Protein AF-0000000087771579 (afdb_homodimer)

InterPro domains:
  IPR001943 UVR domain [PF02151] (11-36)
  IPR001943 UVR domain [PS50151] (6-41)
  IPR032710 NTF2-like domain superfamily [SSF54427] (41-161)
  IPR037401 SnoaL-like domain [PF13474] (46-160)

Radius of gyration: 20.96 Å; Cα contacts (8 Å, |Δi|>4): 574; chains: 2; bounding box: 62×63×50 Å

pLDDT: mean 91.94, std 12.13, range [25.44, 98.94]

Foldseek 3Di:
DPPPDPDFLVVLVVVLVVCVVVVVVVVNVVSVVVSVVVQVVQQVQVVVLVVQCVVCLQVLDLVSNVVQADADQLFWEADAVGDIQTHPVRVSVVSNVVSVVDGWDWDWAPWDWGGGPFWIKIWTWTWTDDPVDIFIKIKIWTWGQDPNHTHTRYMHIYGDDD/DPPPDPDFLVVLVVVLVVCVVVVVVVVNVVSVVVSVVVQVVQQVQVVVLVVQCVVCLQVLDLVSNVVQADADQLFWEADAVGDIQTHPVRVSVVSNVNSVVDGWDWDWAPWDWDGGPFWIKIWIWTWTDDPVDIFIKIKIWTWGQDPNHTHTRYMHIYGDDD

Structure (mmCIF, N/CA/C/O backbone):
data_AF-0000000087771579-model_v1
#
loop_
_entity.id
_entity.type
_entity.pdbx_description
1 polymer 'F-box SKIP8'
#
loop_
_atom_site.group_PDB
_atom_site.id
_atom_site.type_symbol
_atom_site.label_atom_id
_atom_site.label_alt_id
_atom_site.label_comp_id
_atom_site.label_asym_id
_atom_site.label_entity_id
_atom_site.label_seq_id
_atom_site.pdbx_PDB_ins_code
_atom_site.Cartn_x
_atom_site.Cartn_y
_atom_site.Cartn_z
_atom_site.occupancy
_atom_site.B_iso_or_equiv
_atom_site.auth_seq_id
_atom_site.auth_comp_id
_atom_site.auth_asym_id
_atom_site.auth_atom_id
_atom_site.pdbx_PDB_model_num
ATOM 1 N N . MET A 1 1 ? -37 6.512 9.859 1 26.47 1 MET A N 1
ATOM 2 C CA . MET A 1 1 ? -36 6.246 10.875 1 26.47 1 MET A CA 1
ATOM 3 C C . MET A 1 1 ? -34.625 6.742 10.43 1 26.47 1 MET A C 1
ATOM 5 O O . MET A 1 1 ? -34.188 6.445 9.32 1 26.47 1 MET A O 1
ATOM 9 N N . TYR A 1 2 ? -34.188 8 10.711 1 30.98 2 TYR A N 1
ATOM 10 C CA . TYR A 1 2 ? -33 8.727 10.297 1 30.98 2 TYR A CA 1
ATOM 11 C C . TYR A 1 2 ? -31.75 7.859 10.461 1 30.98 2 TYR A C 1
ATOM 13 O O . TYR A 1 2 ? -31.469 7.355 11.547 1 30.98 2 TYR A O 1
ATOM 21 N N . GLY A 1 3 ? -31.516 6.918 9.656 1 38.81 3 GLY A N 1
ATOM 22 C CA . GLY A 1 3 ? -30.344 6.055 9.758 1 38.81 3 GLY A CA 1
ATOM 23 C C . GLY A 1 3 ? -29.094 6.785 10.227 1 38.81 3 GLY A C 1
ATOM 24 O O . GLY A 1 3 ? -28.438 7.465 9.445 1 38.81 3 GLY A O 1
ATOM 25 N N . GLY A 1 4 ? -29.109 7.375 11.367 1 42.94 4 GLY A N 1
ATOM 26 C CA . GLY A 1 4 ? -28.109 8.219 11.984 1 42.94 4 GLY A CA 1
ATOM 27 C C . GLY A 1 4 ? -26.688 7.793 11.656 1 42.94 4 GLY A C 1
ATOM 28 O O . GLY A 1 4 ? -26.359 6.602 11.68 1 42.94 4 GLY A O 1
ATOM 29 N N . GLU A 1 5 ? -26.188 8.484 10.828 1 58.16 5 GLU A N 1
ATOM 30 C CA . GLU A 1 5 ? -24.797 8.297 10.453 1 58.16 5 GLU A CA 1
ATOM 31 C C . GLU A 1 5 ? -23.938 8 11.68 1 58.16 5 GLU A C 1
ATOM 33 O O . GLU A 1 5 ? -23.938 8.766 12.648 1 58.16 5 GLU A O 1
ATOM 38 N N . GLU A 1 6 ? -23.656 6.648 11.906 1 75.38 6 GLU A N 1
ATOM 39 C CA . GLU A 1 6 ? -22.766 6.238 13 1 75.38 6 GLU A CA 1
ATOM 40 C C . GLU A 1 6 ? -21.516 7.105 13.047 1 75.38 6 GLU A C 1
ATOM 42 O O . GLU A 1 6 ? -20.969 7.477 12.008 1 75.38 6 GLU A O 1
ATOM 47 N N . VAL A 1 7 ? -21.406 7.715 14.281 1 82.25 7 VAL A N 1
ATOM 48 C CA . VAL A 1 7 ? -20.203 8.508 14.516 1 82.25 7 VAL A CA 1
ATOM 49 C C . VAL A 1 7 ? -18.969 7.738 14.047 1 82.25 7 VAL A C 1
ATOM 51 O O . VAL A 1 7 ? -18.766 6.586 14.438 1 82.25 7 VAL A O 1
ATOM 54 N N . PRO A 1 8 ? -18.266 8.359 13.102 1 84.12 8 PRO A N 1
ATOM 55 C CA . PRO A 1 8 ? -17.062 7.684 12.625 1 84.12 8 PRO A CA 1
ATOM 56 C C . PRO A 1 8 ? -16.094 7.34 13.75 1 84.12 8 PRO A C 1
ATOM 58 O O . PRO A 1 8 ? -16.031 8.062 14.75 1 84.12 8 PRO A O 1
ATOM 61 N N . LEU A 1 9 ? -15.328 6.262 13.555 1 85.88 9 LEU A N 1
ATOM 62 C CA . LEU A 1 9 ? -14.422 5.75 14.586 1 85.88 9 LEU A CA 1
ATOM 63 C C . LEU A 1 9 ? -13.398 6.805 14.984 1 85.88 9 LEU A C 1
ATOM 65 O O . LEU A 1 9 ? -13.062 6.934 16.156 1 85.88 9 LEU A O 1
ATOM 69 N N . PHE A 1 10 ? -12.891 7.539 14.094 1 81.12 10 PHE A N 1
ATOM 70 C CA . PHE A 1 10 ? -11.875 8.531 14.422 1 81.12 10 PHE A CA 1
ATOM 71 C C . PHE A 1 10 ? -12.453 9.625 15.312 1 81.12 10 PHE A C 1
ATOM 73 O O . PHE A 1 10 ? -11.75 10.164 16.172 1 81.12 10 PHE A O 1
ATOM 80 N N . ARG A 1 11 ? -13.711 9.984 15.078 1 85.5 11 ARG A N 1
ATOM 81 C CA . ARG A 1 11 ? -14.375 10.969 15.922 1 85.5 11 ARG A CA 1
ATOM 82 C C . ARG A 1 11 ? -14.625 10.414 17.328 1 85.5 11 ARG A C 1
ATOM 84 O O . ARG A 1 11 ? -14.508 11.141 18.312 1 85.5 11 ARG A O 1
ATOM 91 N N . LEU A 1 12 ? -14.992 9.062 17.328 1 91.81 12 LEU A N 1
ATOM 92 C CA . LEU A 1 12 ? -15.148 8.406 18.609 1 91.81 12 LEU A CA 1
ATOM 93 C C . LEU A 1 12 ? -13.836 8.414 19.391 1 91.81 12 LEU A C 1
ATOM 95 O O . LEU A 1 12 ? -13.828 8.648 20.609 1 91.81 12 LEU A O 1
ATOM 99 N N . GLN A 1 13 ? -12.82 8.195 18.703 1 89.75 13 GLN A N 1
ATOM 100 C CA . GLN A 1 13 ? -11.5 8.227 19.328 1 89.75 13 GLN A CA 1
ATOM 101 C C . GLN A 1 13 ? -11.164 9.625 19.844 1 89.75 13 GLN A C 1
ATOM 103 O O . GLN A 1 13 ? -10.633 9.773 20.953 1 89.75 13 GLN A O 1
ATOM 108 N N . ALA A 1 14 ? -11.469 10.641 19.094 1 89.19 14 ALA A N 1
ATOM 109 C CA . ALA A 1 14 ? -11.242 12.023 19.5 1 89.19 14 ALA A CA 1
ATOM 110 C C . ALA A 1 14 ? -12.07 12.383 20.734 1 89.19 14 ALA A C 1
ATOM 112 O O . ALA A 1 14 ? -11.594 13.07 21.641 1 89.19 14 ALA A O 1
ATOM 113 N N . GLN A 1 15 ? -13.266 11.906 20.656 1 93.44 15 GLN A N 1
ATOM 114 C CA . GLN A 1 15 ? -14.148 12.133 21.797 1 93.44 15 GLN A CA 1
ATOM 115 C C . GLN A 1 15 ? -13.625 11.453 23.047 1 93.44 15 GLN A C 1
ATOM 117 O O . GLN A 1 15 ? -13.742 12 24.156 1 93.44 15 GLN A O 1
ATOM 122 N N . LEU A 1 16 ? -13.086 10.273 22.891 1 95.44 16 LEU A N 1
ATOM 123 C CA . LEU A 1 16 ? -12.5 9.57 24.016 1 95.44 16 LEU A CA 1
ATOM 124 C C . LEU A 1 16 ? -11.305 10.336 24.578 1 95.44 16 LEU A C 1
ATOM 126 O O . LEU A 1 16 ? -11.211 10.539 25.797 1 95.44 16 LEU A O 1
ATOM 130 N N . GLU A 1 17 ? -10.492 10.758 23.703 1 93.19 17 GLU A N 1
ATOM 131 C CA . GLU A 1 17 ? -9.32 11.516 24.125 1 93.19 17 GLU A CA 1
ATOM 132 C C . GLU A 1 17 ? -9.727 12.789 24.859 1 93.19 17 GLU A C 1
ATOM 134 O O . GLU A 1 17 ? -9.133 13.148 25.875 1 93.19 17 GLU A O 1
ATOM 139 N N . ALA A 1 18 ? -10.695 13.539 24.344 1 94.69 18 ALA A N 1
ATOM 140 C CA . ALA A 1 18 ? -11.211 14.742 24.984 1 94.69 18 ALA A CA 1
ATOM 141 C C . ALA A 1 18 ? -11.789 14.438 26.359 1 94.69 18 ALA A C 1
ATOM 143 O O . ALA A 1 18 ? -11.586 15.195 27.312 1 94.69 18 ALA A O 1
ATOM 144 N N . ALA A 1 19 ? -12.539 13.312 26.453 1 96.88 19 ALA A N 1
ATOM 145 C CA . ALA A 1 19 ? -13.133 12.906 27.719 1 96.88 19 ALA A CA 1
ATOM 146 C C . ALA A 1 19 ? -12.062 12.594 28.766 1 96.88 19 ALA A C 1
ATOM 148 O O . ALA A 1 19 ? -12.219 12.898 29.938 1 96.88 19 ALA A O 1
ATOM 149 N N . VAL A 1 20 ? -10.992 11.961 28.328 1 96.5 20 VAL A N 1
ATOM 150 C CA . VAL A 1 20 ? -9.875 11.641 29.219 1 96.5 20 VAL A CA 1
ATOM 151 C C . VAL A 1 20 ? -9.195 12.93 29.672 1 96.5 20 VAL A C 1
ATOM 153 O O . VAL A 1 20 ? -8.891 13.086 30.859 1 96.5 20 VAL A O 1
ATOM 156 N N . GLU A 1 21 ? -8.984 13.836 28.781 1 96.12 21 GLU A N 1
ATOM 157 C CA . GLU A 1 21 ? -8.367 15.125 29.094 1 96.12 21 GLU A CA 1
ATOM 158 C C . GLU A 1 21 ? -9.211 15.922 30.078 1 96.12 21 GLU A C 1
ATOM 160 O O . GLU A 1 21 ? -8.68 16.578 30.984 1 96.12 21 GLU A O 1
ATOM 165 N N . ASP A 1 22 ? -10.477 15.859 29.922 1 96.81 22 ASP A N 1
ATOM 166 C CA . ASP A 1 22 ? -11.422 16.562 30.781 1 96.81 22 ASP A CA 1
ATOM 167 C C . ASP A 1 22 ? -11.688 15.797 32.062 1 96.81 22 ASP A C 1
ATOM 169 O O . ASP A 1 22 ? -12.508 16.203 32.875 1 96.81 22 ASP A O 1
ATOM 173 N N . GLU A 1 23 ? -11.078 14.633 32.188 1 96.31 23 GLU A N 1
ATOM 174 C CA . GLU A 1 23 ? -11.188 13.773 33.344 1 96.31 23 GLU A CA 1
ATOM 175 C C . GLU A 1 23 ? -12.633 13.352 33.594 1 96.31 23 GLU A C 1
ATOM 177 O O . GLU A 1 23 ? -13.086 13.281 34.75 1 96.31 23 GLU A O 1
ATOM 182 N N . ASP A 1 24 ? -13.391 13.32 32.594 1 96.5 24 ASP A N 1
ATOM 183 C CA . ASP A 1 24 ? -14.719 12.711 32.625 1 96.5 24 ASP A CA 1
ATOM 184 C C . ASP A 1 24 ? -14.633 11.203 32.438 1 96.5 24 ASP A C 1
ATOM 186 O O . ASP A 1 24 ? -14.922 10.688 31.344 1 96.5 24 ASP A O 1
ATOM 190 N N . TYR A 1 25 ? -14.375 10.438 33.438 1 95.88 25 TYR A N 1
ATOM 191 C CA . TYR A 1 25 ? -14.023 9.023 33.406 1 95.88 25 TYR A CA 1
ATOM 192 C C . TYR A 1 25 ? -15.242 8.164 33.062 1 95.88 25 TYR A C 1
ATOM 194 O O . TYR A 1 25 ? -15.109 7.094 32.469 1 95.88 25 TYR A O 1
ATOM 202 N N . GLU A 1 26 ? -16.328 8.688 33.469 1 96.44 26 GLU A N 1
ATOM 203 C CA . GLU A 1 26 ? -17.547 7.941 33.125 1 96.44 26 GLU A CA 1
ATOM 204 C C . GLU A 1 26 ? -17.781 7.945 31.625 1 96.44 26 GLU A C 1
ATOM 206 O O . GLU A 1 26 ? -18 6.887 31.031 1 96.44 26 GLU A O 1
ATOM 211 N N . LEU A 1 27 ? -17.797 9.141 31.078 1 96.75 27 LEU A N 1
ATOM 212 C CA . LEU A 1 27 ? -17.969 9.25 29.641 1 96.75 27 LEU A CA 1
ATOM 213 C C . LEU A 1 27 ? -16.859 8.523 28.906 1 96.75 27 LEU A C 1
ATOM 215 O O . LEU A 1 27 ? -17.094 7.875 27.891 1 96.75 27 LEU A O 1
ATOM 219 N N . ALA A 1 28 ? -15.609 8.594 29.406 1 96.81 28 ALA A N 1
ATOM 220 C CA . ALA A 1 28 ? -14.469 7.918 28.797 1 96.81 28 ALA A CA 1
ATOM 221 C C . ALA A 1 28 ? -14.672 6.406 28.766 1 96.81 28 ALA A C 1
ATOM 223 O O . ALA A 1 28 ? -14.359 5.754 27.766 1 96.81 28 ALA A O 1
ATOM 224 N N . ALA A 1 29 ? -15.203 5.879 29.781 1 96.56 29 ALA A N 1
ATOM 225 C CA . ALA A 1 29 ? -15.438 4.441 29.859 1 96.56 29 ALA A CA 1
ATOM 226 C C . ALA A 1 29 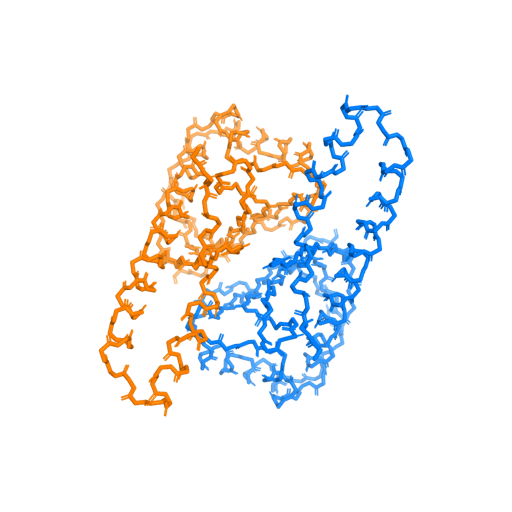? -16.469 3.992 28.828 1 96.56 29 ALA A C 1
ATOM 228 O O . ALA A 1 29 ? -16.297 2.963 28.172 1 96.56 29 ALA A O 1
ATOM 229 N N . GLN A 1 30 ? -17.5 4.77 28.703 1 96.56 30 GLN A N 1
ATOM 230 C CA . GLN A 1 30 ? -18.547 4.457 27.734 1 96.56 30 GLN A CA 1
ATOM 231 C C . GLN A 1 30 ? -18.031 4.531 26.312 1 96.56 30 GLN A C 1
ATOM 233 O O . GLN A 1 30 ? -18.328 3.666 25.484 1 96.56 30 GLN A O 1
ATOM 238 N N . LEU A 1 31 ? -17.281 5.539 26.094 1 95.88 31 LEU A N 1
ATOM 239 C CA . LEU A 1 31 ? -16.703 5.73 24.766 1 95.88 31 LEU A CA 1
ATOM 240 C C . LEU A 1 31 ? -15.711 4.621 24.438 1 95.88 31 LEU A C 1
ATOM 242 O O . LEU A 1 31 ? -15.656 4.152 23.297 1 95.88 31 LEU A O 1
ATOM 246 N N . ARG A 1 32 ? -14.969 4.297 25.422 1 94.31 32 ARG A N 1
ATOM 247 C CA . ARG A 1 32 ? -14.023 3.207 25.234 1 94.31 32 ARG A CA 1
ATOM 248 C C . ARG A 1 32 ? -14.734 1.911 24.859 1 94.31 32 ARG A C 1
ATOM 250 O O . ARG A 1 32 ? -14.32 1.202 23.953 1 94.31 32 ARG A O 1
ATOM 257 N N . ASP A 1 33 ? -15.82 1.634 25.547 1 95.81 33 ASP A N 1
ATOM 258 C CA . ASP A 1 33 ? -16.594 0.425 25.281 1 95.81 33 ASP A CA 1
ATOM 259 C C . ASP A 1 33 ? -17.188 0.449 23.875 1 95.81 33 ASP A C 1
ATOM 261 O O . ASP A 1 33 ? -17.125 -0.55 23.156 1 95.81 33 ASP A O 1
ATOM 265 N N . THR A 1 34 ? -17.688 1.611 23.531 1 94.06 34 THR A N 1
ATOM 266 C CA . THR A 1 34 ? -18.297 1.771 22.203 1 94.06 34 THR A CA 1
ATOM 267 C C . THR A 1 34 ? -17.234 1.621 21.109 1 94.06 34 THR A C 1
ATOM 269 O O . THR A 1 34 ? -17.469 0.943 20.109 1 94.06 34 THR A O 1
ATOM 272 N N . LEU A 1 35 ? -16.125 2.23 21.344 1 92.81 35 LEU A N 1
ATOM 273 C CA . LEU A 1 35 ? -15.031 2.191 20.391 1 92.81 35 LEU A CA 1
ATOM 274 C C . LEU A 1 35 ? -14.516 0.768 20.219 1 92.81 35 LEU A C 1
ATOM 276 O O . LEU A 1 35 ? -14.281 0.324 19.094 1 92.81 35 LEU A O 1
ATOM 280 N N . GLN A 1 36 ? -14.391 0.143 21.281 1 92.31 36 GLN A N 1
ATOM 281 C CA . GLN A 1 36 ? -13.891 -1.229 21.234 1 92.31 36 GLN A CA 1
ATOM 282 C C . GLN A 1 36 ? -14.859 -2.146 20.5 1 92.31 36 GLN A C 1
ATOM 284 O O . GLN A 1 36 ? -14.445 -2.988 19.703 1 92.31 36 GLN A O 1
ATOM 289 N N . ARG A 1 37 ? -16.109 -2.01 20.781 1 93.12 37 ARG A N 1
ATOM 290 C CA . ARG A 1 37 ? -17.109 -2.83 20.125 1 93.12 37 ARG A CA 1
ATOM 291 C C . ARG A 1 37 ? -17.125 -2.574 18.625 1 93.12 37 ARG A C 1
ATOM 293 O O . ARG A 1 37 ? -17.188 -3.516 17.828 1 93.12 37 ARG A O 1
ATOM 300 N N . ARG A 1 38 ? -17.078 -1.366 18.266 1 91.62 38 ARG A N 1
ATOM 301 C CA . ARG A 1 38 ? -17.141 -0.996 16.859 1 91.62 38 ARG A CA 1
ATOM 302 C C . ARG A 1 38 ? -15.891 -1.48 16.125 1 91.62 38 ARG A C 1
ATOM 304 O O . ARG A 1 38 ? -15.969 -1.868 14.953 1 91.62 38 ARG A O 1
ATOM 311 N N . ARG A 1 39 ? -14.797 -1.388 16.766 1 90.69 39 ARG A N 1
ATOM 312 C CA . ARG A 1 39 ? -13.562 -1.884 16.172 1 90.69 39 ARG A CA 1
ATOM 313 C C . ARG A 1 39 ? -13.609 -3.398 15.992 1 90.69 39 ARG A C 1
ATOM 315 O O . ARG A 1 39 ? -13.133 -3.924 14.984 1 90.69 39 ARG A O 1
ATOM 322 N N . PHE A 1 40 ? -14.156 -4.051 16.969 1 92.25 40 PHE A N 1
ATOM 323 C CA . PHE A 1 40 ? -14.297 -5.5 16.906 1 92.25 40 PHE A CA 1
ATOM 324 C C . PHE A 1 40 ? -15.227 -5.906 15.773 1 92.25 40 PHE A C 1
ATOM 326 O O . PHE A 1 40 ? -14.922 -6.832 15.023 1 92.25 40 PHE A O 1
ATOM 333 N N . ASP A 1 41 ? -16.281 -5.195 15.586 1 93 41 ASP A N 1
ATOM 334 C CA . ASP A 1 41 ? -17.25 -5.488 14.523 1 93 41 ASP A CA 1
ATOM 335 C C . ASP A 1 41 ? -16.625 -5.27 13.148 1 93 41 ASP A C 1
ATOM 337 O O . ASP A 1 41 ? -16.828 -6.07 12.234 1 93 41 ASP A O 1
ATOM 341 N N . ALA A 1 42 ? -15.969 -4.176 13.016 1 93.06 42 ALA A N 1
ATOM 342 C CA . ALA A 1 42 ? -15.305 -3.869 11.75 1 93.06 42 ALA A CA 1
ATOM 343 C C . ALA A 1 42 ? -14.266 -4.934 11.406 1 93.06 42 ALA A C 1
ATOM 345 O O . ALA A 1 42 ? -14.188 -5.387 10.258 1 93.06 42 ALA A O 1
ATOM 346 N N . ARG A 1 43 ? -13.492 -5.371 12.383 1 95.69 43 ARG A N 1
ATOM 347 C CA . ARG A 1 43 ? -12.461 -6.383 12.18 1 95.69 43 ARG A CA 1
ATOM 348 C C . ARG A 1 43 ? -13.078 -7.719 11.781 1 95.69 43 ARG A C 1
ATOM 350 O O . ARG A 1 43 ? -12.562 -8.406 10.898 1 95.69 43 ARG A O 1
ATOM 357 N N . LEU A 1 44 ? -14.156 -8.109 12.43 1 96.25 44 LEU A N 1
ATOM 358 C CA . LEU A 1 44 ? -14.828 -9.359 12.117 1 96.25 44 LEU A CA 1
ATOM 359 C C . LEU A 1 44 ? -15.367 -9.359 10.695 1 96.25 44 LEU A C 1
ATOM 361 O O . LEU A 1 44 ? -15.258 -10.359 9.984 1 96.25 44 LEU A O 1
ATOM 365 N N . ALA A 1 45 ? -15.953 -8.227 10.258 1 96.75 45 ALA A N 1
ATOM 366 C CA . ALA A 1 45 ? -16.5 -8.109 8.906 1 96.75 45 ALA A CA 1
ATOM 367 C C . ALA A 1 45 ? -15.406 -8.242 7.852 1 96.75 45 ALA A C 1
ATOM 369 O O . ALA A 1 45 ? -15.609 -8.875 6.816 1 96.75 45 ALA A O 1
ATOM 370 N N . VAL A 1 46 ? -14.258 -7.699 8.094 1 98.25 46 VAL A N 1
ATOM 371 C CA . VAL A 1 46 ? -13.141 -7.773 7.156 1 98.25 46 VAL A CA 1
ATOM 372 C C . VAL A 1 46 ? -12.562 -9.188 7.148 1 98.25 46 VAL A C 1
ATOM 374 O O . VAL A 1 46 ? -12.188 -9.703 6.094 1 98.25 46 VAL A O 1
ATOM 377 N N . GLU A 1 47 ? -12.484 -9.812 8.344 1 98.19 47 GLU A N 1
ATOM 378 C CA . GLU A 1 47 ? -12.055 -11.203 8.414 1 98.19 47 GLU A CA 1
ATOM 379 C C . GLU A 1 47 ? -12.953 -12.109 7.578 1 98.19 47 GLU A C 1
ATOM 381 O O . GLU A 1 47 ? -12.469 -12.992 6.867 1 98.19 47 GLU A O 1
ATOM 386 N N . GLU A 1 48 ? -14.219 -11.859 7.668 1 98.19 48 GLU A N 1
ATOM 387 C CA . GLU A 1 48 ? -15.18 -12.641 6.895 1 98.19 48 GLU A CA 1
ATOM 388 C C . GLU A 1 48 ? -15 -12.406 5.395 1 98.19 48 GLU A C 1
ATOM 390 O O . GLU A 1 48 ? -15.086 -13.344 4.602 1 98.19 48 GLU A O 1
ATOM 395 N N . ALA A 1 49 ? -14.82 -11.156 5.008 1 98.62 49 ALA A N 1
ATOM 396 C CA . ALA A 1 49 ? -14.562 -10.836 3.604 1 98.62 49 ALA A CA 1
ATOM 397 C C . ALA A 1 49 ? -13.305 -11.539 3.102 1 98.62 49 ALA A C 1
ATOM 399 O O . ALA A 1 49 ? -13.289 -12.062 1.985 1 98.62 49 ALA A O 1
ATOM 400 N N . ASN A 1 50 ? -12.273 -11.57 3.951 1 98.81 50 ASN A N 1
ATOM 401 C CA . ASN A 1 50 ? -11.031 -12.266 3.609 1 98.81 50 ASN A CA 1
ATOM 402 C C . ASN A 1 50 ? -11.258 -13.766 3.457 1 98.81 50 ASN A C 1
ATOM 404 O O . ASN A 1 50 ? -10.758 -14.383 2.512 1 98.81 50 ASN A O 1
ATOM 408 N N . ASP A 1 51 ? -12.039 -14.344 4.344 1 98.5 51 ASP A N 1
ATOM 409 C CA . ASP A 1 51 ? -12.375 -15.766 4.277 1 98.5 51 ASP A CA 1
ATOM 410 C C . ASP A 1 51 ? -13.133 -16.094 2.994 1 98.5 51 ASP A C 1
ATOM 412 O O . ASP A 1 51 ? -12.891 -17.125 2.371 1 98.5 51 ASP A O 1
ATOM 416 N N . ARG A 1 52 ? -14.008 -15.188 2.607 1 98.56 52 ARG A N 1
ATOM 417 C CA . ARG A 1 52 ? -14.781 -15.391 1.383 1 98.56 52 ARG A CA 1
ATOM 418 C C . ARG A 1 52 ? -13.875 -15.375 0.157 1 98.56 52 ARG A C 1
ATOM 420 O O . ARG A 1 52 ? -14.086 -16.141 -0.789 1 98.56 52 ARG A O 1
ATOM 427 N N . PHE A 1 53 ? -12.898 -14.547 0.148 1 98.75 53 PHE A N 1
ATOM 428 C CA . PHE A 1 53 ? -11.945 -14.5 -0.954 1 98.75 53 PHE A CA 1
ATOM 429 C C . PHE A 1 53 ? -11.227 -15.836 -1.099 1 98.75 53 PHE A C 1
ATOM 431 O O . PHE A 1 53 ? -11.156 -16.391 -2.195 1 98.75 53 PHE A O 1
ATOM 438 N N . TYR A 1 54 ? -10.734 -16.344 0.004 1 97.88 54 TYR A N 1
ATOM 439 C CA . TYR A 1 54 ? -9.953 -17.578 -0.088 1 97.88 54 TYR A CA 1
ATOM 440 C C . TYR A 1 54 ? -10.852 -18.781 -0.336 1 97.88 54 TYR A C 1
ATOM 442 O O . TYR A 1 54 ? -10.438 -19.75 -0.976 1 97.88 54 TYR A O 1
ATOM 450 N N . ALA A 1 55 ? -12.156 -18.734 0.169 1 96.88 55 ALA A N 1
ATOM 451 C CA . ALA A 1 55 ? -13.125 -19.766 -0.2 1 96.88 55 ALA A CA 1
ATOM 452 C C . ALA A 1 55 ? -13.383 -19.766 -1.703 1 96.88 55 ALA A C 1
ATOM 454 O O . ALA A 1 55 ? -13.406 -20.828 -2.338 1 96.88 55 ALA A O 1
ATOM 455 N N . ALA A 1 56 ? -13.523 -18.562 -2.285 1 97.25 56 ALA A N 1
ATOM 456 C CA . ALA A 1 56 ? -13.711 -18.438 -3.729 1 97.25 56 ALA A CA 1
ATOM 457 C C . ALA A 1 56 ? -12.484 -18.938 -4.484 1 97.25 56 ALA A C 1
ATOM 459 O O . ALA A 1 56 ? -12.609 -19.656 -5.473 1 97.25 56 ALA A O 1
ATOM 460 N N . PHE A 1 57 ? -11.336 -18.562 -3.973 1 96.56 57 PHE A N 1
ATOM 461 C CA . PHE A 1 57 ? -10.07 -18.984 -4.57 1 96.56 57 PHE A CA 1
ATOM 462 C C . PHE A 1 57 ? -9.969 -20.516 -4.602 1 96.56 57 PHE A C 1
ATOM 464 O O . PHE A 1 57 ? -9.703 -21.094 -5.652 1 96.56 57 PHE A O 1
ATOM 471 N N . GLN A 1 58 ? -10.289 -21.156 -3.535 1 94.44 58 GLN A N 1
ATOM 472 C CA . GLN A 1 58 ? -10.156 -22.609 -3.406 1 94.44 58 GLN A CA 1
ATOM 473 C C . GLN A 1 58 ? -11.258 -23.328 -4.172 1 94.44 58 GLN A C 1
ATOM 475 O O . GLN A 1 58 ? -11.062 -24.453 -4.633 1 94.44 58 GLN A O 1
ATOM 480 N N . SER A 1 59 ? -12.422 -22.75 -4.348 1 93.44 59 SER A N 1
ATOM 481 C CA . SER A 1 59 ? -13.547 -23.375 -5.031 1 93.44 59 SER A CA 1
ATOM 482 C C . SER A 1 59 ? -13.305 -23.453 -6.535 1 93.44 59 SER A C 1
ATOM 484 O O . SER A 1 59 ? -13.961 -24.234 -7.234 1 93.44 59 SER A O 1
ATOM 486 N N . GLY A 1 60 ? -12.469 -22.531 -7.008 1 94.25 60 GLY A N 1
ATOM 487 C CA . GLY A 1 60 ? -12.234 -22.469 -8.445 1 94.25 60 GLY A CA 1
ATOM 488 C C . GLY A 1 60 ? -13.375 -21.812 -9.203 1 94.25 60 GLY A C 1
ATOM 489 O O . GLY A 1 60 ? -13.391 -21.812 -10.438 1 94.25 60 GLY A O 1
ATOM 490 N N . SER A 1 61 ? -14.312 -21.281 -8.547 1 95.25 61 SER A N 1
ATOM 491 C CA . SER A 1 61 ? -15.492 -20.688 -9.156 1 95.25 61 SER A CA 1
ATOM 492 C C . SER A 1 61 ? -15.234 -19.234 -9.547 1 95.25 61 SER A C 1
ATOM 494 O O . SER A 1 61 ? -15.062 -18.375 -8.68 1 95.25 61 SER A O 1
ATOM 496 N N . LEU A 1 62 ? -15.273 -18.953 -10.875 1 96.56 62 LEU A N 1
ATOM 497 C CA . LEU A 1 62 ? -15.117 -17.578 -11.328 1 96.56 62 LEU A CA 1
ATOM 498 C C . LEU A 1 62 ? -16.297 -16.719 -10.875 1 96.56 62 LEU A C 1
ATOM 500 O O . LEU A 1 62 ? -16.125 -15.539 -10.562 1 96.56 62 LEU A O 1
ATOM 504 N N . ALA A 1 63 ? -17.469 -17.328 -10.828 1 97.44 63 ALA A N 1
ATOM 505 C CA . ALA A 1 63 ? -18.656 -16.609 -10.336 1 97.44 63 ALA A CA 1
ATOM 506 C C . ALA A 1 63 ? -18.469 -16.172 -8.883 1 97.44 63 ALA A C 1
ATOM 508 O O . ALA A 1 63 ? -18.734 -15.031 -8.531 1 97.44 63 ALA A O 1
ATOM 509 N N . ALA A 1 64 ? -17.938 -17.062 -8.008 1 97.5 64 ALA A N 1
ATOM 510 C CA . ALA A 1 64 ? -17.672 -16.734 -6.609 1 97.5 64 ALA A CA 1
ATOM 511 C C . ALA A 1 64 ? -16.578 -15.664 -6.496 1 97.5 64 ALA A C 1
ATOM 513 O O . ALA A 1 64 ? -16.672 -14.758 -5.664 1 97.5 64 ALA A O 1
ATOM 514 N N . MET A 1 65 ? -15.602 -15.828 -7.34 1 98.06 65 MET A N 1
ATOM 515 C CA . MET A 1 65 ? -14.523 -14.844 -7.363 1 98.06 65 MET A CA 1
ATOM 516 C C . MET A 1 65 ? -15.062 -13.461 -7.727 1 98.06 65 MET A C 1
ATOM 518 O O . MET A 1 65 ? -14.711 -12.469 -7.09 1 98.06 65 MET A O 1
ATOM 522 N N . GLY A 1 66 ? -15.922 -13.352 -8.688 1 98.31 66 GLY A N 1
ATOM 523 C CA . GLY A 1 66 ? -16.547 -12.102 -9.102 1 98.31 66 GLY A CA 1
ATOM 524 C C . GLY A 1 66 ? -17.328 -11.43 -7.984 1 98.31 66 GLY A C 1
ATOM 525 O O . GLY A 1 66 ? -17.422 -10.203 -7.938 1 98.31 66 GLY A O 1
ATOM 526 N N . GLU A 1 67 ? -17.875 -12.227 -7.078 1 98.06 67 GLU A N 1
ATOM 527 C CA . GLU A 1 67 ? -18.703 -11.703 -5.996 1 98.06 67 GLU A CA 1
ATOM 528 C C . GLU A 1 67 ? -17.859 -11.016 -4.934 1 98.06 67 GLU A C 1
ATOM 530 O O . GLU A 1 67 ? -18.312 -10.094 -4.258 1 98.06 67 GLU A O 1
ATOM 535 N N . VAL A 1 68 ? -16.594 -11.414 -4.828 1 98.56 68 VAL A N 1
ATOM 536 C CA . VAL A 1 68 ? -15.789 -10.906 -3.719 1 98.56 68 VAL A CA 1
ATOM 537 C C . VAL A 1 68 ? -15 -9.68 -4.172 1 98.56 68 VAL A C 1
ATOM 539 O O . VAL A 1 68 ? -14.586 -8.859 -3.348 1 98.56 68 VAL A O 1
ATOM 542 N N . TRP A 1 69 ? -14.789 -9.562 -5.438 1 98.69 69 TRP A N 1
ATOM 543 C CA . TRP A 1 69 ? -14.039 -8.422 -5.953 1 98.69 69 TRP A CA 1
ATOM 544 C C . TRP A 1 69 ? -14.953 -7.207 -6.125 1 98.69 69 TRP A C 1
ATOM 546 O O . TRP A 1 69 ? -16.109 -7.344 -6.539 1 98.69 69 TRP A O 1
ATOM 556 N N . GLY A 1 70 ? -14.398 -6.078 -5.797 1 97.81 70 GLY A N 1
ATOM 557 C CA . GLY A 1 70 ? -15.109 -4.824 -5.984 1 97.81 70 GLY A CA 1
ATOM 558 C C . GLY A 1 70 ? -15.117 -4.348 -7.422 1 97.81 70 GLY A C 1
ATOM 559 O O . GLY A 1 70 ? -14.602 -5.031 -8.312 1 97.81 70 GLY A O 1
ATOM 560 N N . LYS A 1 71 ? -15.797 -3.221 -7.512 1 94.81 71 LYS A N 1
ATOM 561 C CA . LYS A 1 71 ? -15.914 -2.57 -8.812 1 94.81 71 LYS A CA 1
ATOM 562 C C . LYS A 1 71 ? -15.078 -1.292 -8.859 1 94.81 71 LYS A C 1
ATOM 564 O O . LYS A 1 71 ? -14.688 -0.759 -7.824 1 94.81 71 LYS A O 1
ATOM 569 N N . GLY A 1 72 ? -14.672 -0.885 -10.148 1 92.5 72 GLY A N 1
ATOM 570 C CA . GLY A 1 72 ? -13.93 0.346 -10.352 1 92.5 72 GLY A CA 1
ATOM 571 C C . GLY A 1 72 ? -12.656 0.145 -11.148 1 92.5 72 GLY A C 1
ATOM 572 O O . GLY A 1 72 ? -12.148 -0.975 -11.25 1 92.5 72 GLY A O 1
ATOM 573 N N . GLU A 1 73 ? -12.148 1.234 -11.625 1 93.5 73 GLU A N 1
ATOM 574 C CA . GLU A 1 73 ? -10.93 1.204 -12.43 1 93.5 73 GLU A CA 1
ATOM 575 C C . GLU A 1 73 ? -9.688 1.025 -11.562 1 93.5 73 GLU A C 1
ATOM 577 O O . GLU A 1 73 ? -8.625 0.652 -12.055 1 93.5 73 GLU A O 1
ATOM 582 N N . HIS A 1 74 ? -9.883 1.258 -10.234 1 96.31 74 HIS A N 1
ATOM 583 C CA . HIS A 1 74 ? -8.734 1.191 -9.328 1 96.31 74 HIS A CA 1
ATOM 584 C C . HIS A 1 74 ? -8.469 -0.242 -8.883 1 96.31 74 HIS A C 1
ATOM 586 O O . HIS A 1 74 ? -7.492 -0.506 -8.18 1 96.31 74 HIS A O 1
ATOM 592 N N . VAL A 1 75 ? -9.289 -1.214 -9.25 1 98.31 75 VAL A N 1
ATOM 593 C CA . VAL A 1 75 ? -9.102 -2.625 -8.93 1 98.31 75 VAL A CA 1
ATOM 594 C C . VAL A 1 75 ? -7.812 -3.135 -9.57 1 98.31 75 VAL A C 1
ATOM 596 O O . VAL A 1 75 ? -7.562 -2.906 -10.758 1 98.31 75 VAL A O 1
ATOM 599 N N . GLN A 1 76 ? -6.934 -3.832 -8.742 1 98.88 76 GLN A N 1
ATOM 600 C CA . GLN A 1 76 ? -5.633 -4.277 -9.227 1 98.88 76 GLN A CA 1
ATOM 601 C C . GLN A 1 76 ? -5.23 -5.602 -8.586 1 98.88 76 GLN A C 1
ATOM 603 O O . GLN A 1 76 ? -5.727 -5.957 -7.516 1 98.88 76 GLN A O 1
ATOM 608 N N . CYS A 1 77 ? -4.332 -6.273 -9.258 1 98.88 77 CYS A N 1
ATOM 609 C CA . CYS A 1 77 ? -3.809 -7.543 -8.75 1 98.88 77 CYS A CA 1
ATOM 610 C C . CYS A 1 77 ? -2.361 -7.746 -9.18 1 98.88 77 CYS A C 1
ATOM 612 O O . CYS A 1 77 ? -2.004 -7.461 -10.328 1 98.88 77 CYS A O 1
ATOM 614 N N . ILE A 1 78 ? -1.556 -8.117 -8.297 1 98.75 78 ILE A N 1
ATOM 615 C CA . ILE A 1 78 ? -0.189 -8.562 -8.547 1 98.75 78 ILE A CA 1
ATOM 616 C C . ILE A 1 78 ? -0.028 -10.016 -8.109 1 98.75 78 ILE A C 1
ATOM 618 O O . ILE A 1 78 ? 0.069 -10.305 -6.918 1 98.75 78 ILE A O 1
ATOM 622 N N . HIS A 1 79 ? -0.009 -10.906 -9.062 1 97.81 79 HIS A N 1
ATOM 623 C CA . HIS A 1 79 ? 0.273 -12.312 -8.781 1 97.81 79 HIS A CA 1
ATOM 624 C C . HIS A 1 79 ? 1.755 -12.523 -8.5 1 97.81 79 HIS A C 1
ATOM 626 O O . HIS A 1 79 ? 2.586 -11.68 -8.836 1 97.81 79 HIS A O 1
ATOM 632 N N . PRO A 1 80 ? 2.062 -13.688 -7.762 1 95.94 80 PRO A N 1
ATOM 633 C CA . PRO A 1 80 ? 3.469 -13.938 -7.441 1 95.94 80 PRO A CA 1
ATOM 634 C C . PRO A 1 80 ? 4.371 -13.875 -8.672 1 95.94 80 PRO A C 1
ATOM 636 O O . PRO A 1 80 ? 4.121 -14.562 -9.664 1 95.94 80 PRO A O 1
ATOM 639 N N . LEU A 1 81 ? 5.387 -13.031 -8.602 1 91.69 81 LEU A N 1
ATOM 640 C CA . LEU A 1 81 ? 6.422 -12.875 -9.617 1 91.69 81 LEU A CA 1
ATOM 641 C C . LEU A 1 81 ? 5.871 -12.18 -10.852 1 91.69 81 LEU A C 1
ATOM 643 O O . LEU A 1 81 ? 6.543 -12.109 -11.883 1 91.69 81 LEU A O 1
ATOM 647 N N . GLY A 1 82 ? 4.691 -11.68 -10.773 1 94.62 82 GLY A N 1
ATOM 648 C CA . GLY A 1 82 ? 4.047 -10.992 -11.875 1 94.62 82 GLY A CA 1
ATOM 649 C C . GLY A 1 82 ? 4.102 -9.484 -11.758 1 94.62 82 GLY A C 1
ATOM 650 O O . GLY A 1 82 ? 4.574 -8.953 -10.75 1 94.62 82 GLY A O 1
ATOM 651 N N . GLY A 1 83 ? 3.633 -8.789 -12.883 1 96.12 83 GLY A N 1
ATOM 652 C CA . GLY A 1 83 ? 3.4 -7.352 -12.852 1 96.12 83 GLY A CA 1
ATOM 653 C C . GLY A 1 83 ? 2.008 -6.98 -12.375 1 96.12 83 GLY A C 1
ATOM 654 O O . GLY A 1 83 ? 1.196 -7.859 -12.07 1 96.12 83 GLY A O 1
ATOM 655 N N . CYS A 1 84 ? 1.848 -5.703 -12.258 1 98.25 84 CYS A N 1
ATOM 656 C CA . CYS A 1 84 ? 0.549 -5.215 -11.805 1 98.25 84 CYS A CA 1
ATOM 657 C C . CYS A 1 84 ? -0.482 -5.293 -12.93 1 98.25 84 CYS A C 1
ATOM 659 O O . CYS A 1 84 ? -0.272 -4.742 -14.008 1 98.25 84 CYS A O 1
ATOM 661 N N . ILE A 1 85 ? -1.587 -6.066 -12.711 1 98.62 85 ILE A N 1
ATOM 662 C CA . ILE A 1 85 ? -2.766 -6.094 -13.57 1 98.62 85 ILE A CA 1
ATOM 663 C C . ILE A 1 85 ? -3.795 -5.082 -13.07 1 98.62 85 ILE A C 1
ATOM 665 O O . ILE A 1 85 ? -4.215 -5.141 -11.906 1 98.62 85 ILE A O 1
ATOM 669 N N . ALA A 1 86 ? -4.168 -4.152 -13.969 1 98.25 86 ALA A N 1
ATOM 670 C CA . ALA A 1 86 ? -5.027 -3.059 -13.523 1 98.25 86 ALA A CA 1
ATOM 671 C C . ALA A 1 86 ? -6.367 -3.084 -14.25 1 98.25 86 ALA A C 1
ATOM 673 O O . ALA A 1 86 ? -6.426 -3.359 -15.453 1 98.25 86 ALA A O 1
ATOM 674 N N . GLY A 1 87 ? -7.449 -2.75 -13.508 1 98 87 GLY A N 1
ATOM 675 C CA . GLY A 1 87 ? -8.812 -2.764 -14.023 1 98 87 GLY A CA 1
ATOM 676 C C . GLY A 1 87 ? -9.523 -4.078 -13.781 1 98 87 GLY A C 1
ATOM 677 O O . GLY A 1 87 ? -8.961 -5.152 -14 1 98 87 GLY A O 1
ATOM 678 N N . ARG A 1 88 ? -10.734 -3.965 -13.367 1 98 88 ARG A N 1
ATOM 679 C CA . ARG A 1 88 ? -11.484 -5.145 -12.938 1 98 88 ARG A CA 1
ATOM 680 C C . ARG A 1 88 ? -11.578 -6.172 -14.062 1 98 88 ARG A C 1
ATOM 682 O O . ARG A 1 88 ? -11.375 -7.367 -13.836 1 98 88 ARG A O 1
ATOM 689 N N . PRO A 1 89 ? -11.852 -5.781 -15.375 1 98.06 89 PRO A N 1
ATOM 690 C CA . PRO A 1 89 ? -11.922 -6.801 -16.422 1 98.06 89 PRO A CA 1
ATOM 691 C C . PRO A 1 89 ? -10.625 -7.598 -16.562 1 98.06 89 PRO A C 1
ATOM 693 O O . PRO A 1 89 ? -10.656 -8.828 -16.672 1 98.06 89 PRO A O 1
ATOM 696 N N . ALA A 1 90 ? -9.492 -6.906 -16.547 1 98.44 90 ALA A N 1
ATOM 697 C CA . ALA A 1 90 ? -8.195 -7.574 -16.672 1 98.44 90 ALA A CA 1
ATOM 698 C C . ALA A 1 90 ? -7.914 -8.453 -15.445 1 98.44 90 ALA A C 1
ATOM 700 O O . ALA A 1 90 ? -7.371 -9.555 -15.578 1 98.44 90 ALA A O 1
ATOM 701 N N . VAL A 1 91 ? -8.266 -7.961 -14.281 1 98.69 91 VAL A N 1
ATOM 702 C CA . VAL A 1 91 ? -8.086 -8.719 -13.047 1 98.69 91 VAL A CA 1
ATOM 703 C C . VAL A 1 91 ? -8.914 -10 -13.109 1 98.69 91 VAL A C 1
ATOM 705 O O . VAL A 1 91 ? -8.406 -11.086 -12.812 1 98.69 91 VAL A O 1
ATOM 708 N N . MET A 1 92 ? -10.195 -9.922 -13.508 1 98.19 92 MET A N 1
ATOM 709 C CA . MET A 1 92 ? -11.055 -11.094 -13.57 1 98.19 92 MET A CA 1
ATOM 710 C C . MET A 1 92 ? -10.547 -12.086 -14.609 1 98.19 92 MET A C 1
ATOM 712 O O . MET A 1 92 ? -10.625 -13.297 -14.406 1 98.19 92 MET A O 1
ATOM 716 N N . GLU A 1 93 ? -9.984 -11.547 -15.734 1 98 93 GLU A N 1
ATOM 717 C CA . GLU A 1 93 ? -9.383 -12.43 -16.734 1 98 93 GLU A CA 1
ATOM 718 C C . GLU A 1 93 ? -8.188 -13.18 -16.156 1 98 93 GLU A C 1
ATOM 720 O O . GLU A 1 93 ? -8 -14.367 -16.453 1 98 93 GLU A O 1
ATOM 725 N N . SER A 1 94 ? -7.418 -12.516 -15.383 1 97.69 94 SER A N 1
ATOM 726 C CA . SER A 1 94 ? -6.266 -13.164 -14.766 1 97.69 94 SER A CA 1
ATOM 727 C C . SER A 1 94 ? -6.703 -14.266 -13.797 1 97.69 94 SER A C 1
ATOM 729 O O . SER A 1 94 ? -6.078 -15.32 -13.734 1 97.69 94 SER A O 1
ATOM 731 N N . TRP A 1 95 ? -7.719 -14.047 -13 1 97.44 95 TRP A N 1
ATOM 732 C CA . TRP A 1 95 ? -8.227 -15.062 -12.078 1 97.44 95 TRP A CA 1
ATOM 733 C C . TRP A 1 95 ? -8.82 -16.234 -12.836 1 97.44 95 TRP A C 1
ATOM 735 O O . TRP A 1 95 ? -8.727 -17.391 -12.391 1 97.44 95 TRP A O 1
ATOM 745 N N . LYS A 1 96 ? -9.547 -15.961 -13.977 1 96.38 96 LYS A N 1
ATOM 746 C CA . LYS A 1 96 ? -10.047 -17.047 -14.82 1 96.38 96 LYS A CA 1
ATOM 747 C C . LYS A 1 96 ? -8.93 -18.016 -15.195 1 96.38 96 LYS A C 1
ATOM 749 O O . LYS A 1 96 ? -9.109 -19.234 -15.141 1 96.38 96 LYS A O 1
ATOM 754 N N . MET A 1 97 ? -7.727 -17.516 -15.555 1 94.56 97 MET A N 1
ATOM 755 C CA . MET A 1 97 ? -6.574 -18.312 -15.953 1 94.56 97 MET A CA 1
ATOM 756 C C . MET A 1 97 ? -6.039 -19.109 -14.766 1 94.56 97 MET A C 1
ATOM 758 O O . MET A 1 97 ? -5.68 -20.281 -14.914 1 94.56 97 MET A O 1
ATOM 762 N N . ILE A 1 98 ? -6 -18.594 -13.586 1 92.75 98 ILE A N 1
ATOM 763 C CA . ILE A 1 98 ? -5.422 -19.219 -12.398 1 92.75 98 ILE A CA 1
ATOM 764 C C . ILE A 1 98 ? -6.375 -20.281 -11.852 1 92.75 98 ILE A C 1
ATOM 766 O O . ILE A 1 98 ? -5.945 -21.359 -11.453 1 92.75 98 ILE A O 1
ATOM 770 N N . LEU A 1 99 ? -7.66 -20 -11.75 1 92.31 99 LEU A N 1
ATOM 771 C CA . LEU A 1 99 ? -8.664 -20.906 -11.211 1 92.31 99 LEU A CA 1
ATOM 772 C C . LEU A 1 99 ? -8.836 -22.125 -12.109 1 92.31 99 LEU A C 1
ATOM 774 O O . LEU A 1 99 ? -9.211 -23.203 -11.633 1 92.31 99 LEU A O 1
ATOM 778 N N . GLY A 1 100 ? -8.609 -22.062 -13.391 1 84.94 100 GLY A N 1
ATOM 779 C CA . GLY A 1 100 ? -8.719 -23.156 -14.336 1 84.94 100 GLY A CA 1
ATOM 780 C C . GLY A 1 100 ? -7.586 -24.156 -14.219 1 84.94 100 GLY A C 1
ATOM 781 O O . GLY A 1 100 ? -7.684 -25.281 -14.734 1 84.94 100 GLY A O 1
ATOM 782 N N . ALA A 1 101 ? -6.473 -23.797 -13.547 1 76.62 101 ALA A N 1
ATOM 783 C CA . ALA A 1 101 ? -5.293 -24.656 -13.453 1 76.62 101 ALA A CA 1
ATOM 784 C C . ALA A 1 101 ? -5.52 -25.797 -12.461 1 76.62 101 ALA A C 1
ATOM 786 O O . ALA A 1 101 ? -4.773 -26.766 -12.453 1 76.62 101 ALA A O 1
ATOM 787 N N . GLY A 1 102 ? -6.637 -25.953 -11.711 1 71.56 102 GLY A N 1
ATOM 788 C CA . GLY A 1 102 ? -6.93 -27.031 -10.781 1 71.56 102 GLY A CA 1
ATOM 789 C C . GLY A 1 102 ? -7.34 -26.531 -9.406 1 71.56 102 GLY A C 1
ATOM 790 O O . GLY A 1 102 ? -7.375 -25.328 -9.156 1 71.56 102 GLY A O 1
ATOM 791 N N . ARG A 1 103 ? -7.676 -27.609 -8.539 1 72.75 103 ARG A N 1
ATOM 792 C CA . ARG A 1 103 ? -8.125 -27.312 -7.184 1 72.75 103 ARG A CA 1
ATOM 793 C C . ARG A 1 103 ? -6.941 -27.078 -6.25 1 72.75 103 ARG A C 1
ATOM 795 O O . ARG A 1 103 ? -5.977 -27.844 -6.266 1 72.75 103 ARG A O 1
ATOM 802 N N . LEU A 1 104 ? -6.945 -25.891 -5.676 1 81.62 104 LEU A N 1
ATOM 803 C CA . LEU A 1 104 ? -5.906 -25.469 -4.742 1 81.62 104 LEU A CA 1
ATOM 804 C C . LEU A 1 104 ? -6.41 -25.531 -3.307 1 81.62 104 LEU A C 1
ATOM 806 O O . LEU A 1 104 ? -7.57 -25.203 -3.037 1 81.62 104 LEU A O 1
ATOM 810 N N . ARG A 1 105 ? -5.551 -26.266 -2.451 1 89.12 105 ARG A N 1
ATOM 811 C CA . ARG A 1 105 ? -5.805 -26.156 -1.019 1 89.12 105 ARG A CA 1
ATOM 812 C C . ARG A 1 105 ? -4.883 -25.125 -0.377 1 89.12 105 ARG A C 1
ATOM 814 O O . ARG A 1 105 ? -3.658 -25.234 -0.476 1 89.12 105 ARG A O 1
ATOM 821 N N . ILE A 1 106 ? -5.543 -24.078 0.239 1 94.69 106 ILE A N 1
ATOM 822 C CA . ILE A 1 106 ? -4.777 -22.969 0.817 1 94.69 106 ILE A CA 1
ATOM 823 C C . ILE A 1 106 ? -5.039 -22.891 2.318 1 94.69 106 ILE A C 1
ATOM 825 O O . ILE A 1 106 ? -6.191 -22.828 2.752 1 94.69 106 ILE A O 1
ATOM 829 N N . LYS A 1 107 ? -4.023 -23.062 3.094 1 95.56 107 LYS A N 1
ATOM 830 C CA . LYS A 1 107 ? -4.059 -22.734 4.512 1 95.56 107 LYS A CA 1
ATOM 831 C C . LYS A 1 107 ? -3.416 -21.375 4.777 1 95.56 107 LYS A C 1
ATOM 833 O O . LYS A 1 107 ? -2.357 -21.062 4.223 1 95.56 107 LYS A O 1
ATOM 838 N N . LEU A 1 108 ? -4.121 -20.547 5.613 1 97.62 108 LEU A N 1
ATOM 839 C CA . LEU A 1 108 ? -3.582 -19.234 5.922 1 97.62 108 LEU A CA 1
ATOM 840 C C . LEU A 1 108 ? -2.818 -19.25 7.242 1 97.62 108 LEU A C 1
ATOM 842 O O . LEU A 1 108 ? -3.277 -19.844 8.219 1 97.62 108 LEU A O 1
ATOM 846 N N . GLU A 1 109 ? -1.641 -18.688 7.262 1 97.19 109 GLU A N 1
ATOM 847 C CA . GLU A 1 109 ? -0.846 -18.453 8.461 1 97.19 109 GLU A CA 1
ATOM 848 C C . GLU A 1 109 ? -0.585 -16.969 8.68 1 97.19 109 GLU A C 1
ATOM 850 O O . GLU A 1 109 ? -0.634 -16.172 7.727 1 97.19 109 GLU A O 1
ATOM 855 N N . ASP A 1 110 ? -0.341 -16.531 9.984 1 97.5 110 ASP A N 1
ATOM 856 C CA . ASP A 1 110 ? 0.087 -15.18 10.352 1 97.5 110 ASP A CA 1
ATOM 857 C C . ASP A 1 110 ? -0.871 -14.133 9.789 1 97.5 110 ASP A C 1
ATOM 859 O O . ASP A 1 110 ? -0.446 -13.195 9.117 1 97.5 110 ASP A O 1
ATOM 863 N N . VAL A 1 111 ? -2.229 -14.406 9.984 1 98.62 111 VAL A N 1
ATOM 864 C CA . VAL A 1 111 ? -3.26 -13.5 9.484 1 98.62 111 VAL A CA 1
ATOM 865 C C . VAL A 1 111 ? -3.32 -12.25 10.367 1 98.62 111 VAL A C 1
ATOM 867 O O . VAL A 1 111 ? -3.492 -12.352 11.586 1 98.62 111 VAL A O 1
ATOM 870 N N . ARG A 1 112 ? -3.115 -11.094 9.805 1 98.38 112 ARG A N 1
ATOM 871 C CA . ARG A 1 112 ? -3.234 -9.812 10.484 1 98.38 112 ARG A CA 1
ATOM 872 C C . ARG A 1 112 ? -4.301 -8.938 9.828 1 98.38 112 ARG A C 1
ATOM 874 O O . ARG A 1 112 ? -4.184 -8.586 8.648 1 98.38 112 ARG A O 1
ATOM 881 N N . VAL A 1 113 ? -5.309 -8.57 10.57 1 98.44 113 VAL A N 1
ATOM 882 C CA . VAL A 1 113 ? -6.457 -7.824 10.055 1 98.44 113 VAL A CA 1
ATOM 883 C C . VAL A 1 113 ? -6.445 -6.406 10.625 1 98.44 113 VAL A C 1
ATOM 885 O O . VAL A 1 113 ? -6.371 -6.219 11.844 1 98.44 113 VAL A O 1
ATOM 888 N N . TYR A 1 114 ? -6.453 -5.441 9.758 1 97.25 114 TYR A N 1
ATOM 889 C CA . TYR A 1 114 ? -6.723 -4.062 10.148 1 97.25 114 TYR A CA 1
ATOM 890 C C . TYR A 1 114 ? -8.008 -3.555 9.5 1 97.25 114 TYR A C 1
ATOM 892 O O . TYR A 1 114 ? -8.203 -3.709 8.289 1 97.25 114 TYR A O 1
ATOM 900 N N . ALA A 1 115 ? -8.82 -2.949 10.328 1 94.94 115 ALA A N 1
ATOM 901 C CA . ALA A 1 115 ? -10.07 -2.381 9.836 1 94.94 115 ALA A CA 1
ATOM 902 C C . ALA A 1 115 ? -10.422 -1.092 10.578 1 94.94 115 ALA A C 1
ATOM 904 O O . ALA A 1 115 ? -10.367 -1.041 11.805 1 94.94 115 ALA A O 1
ATOM 905 N N . SER A 1 116 ? -10.672 -0.055 9.836 1 89.19 116 SER A N 1
ATOM 906 C CA . SER A 1 116 ? -11.32 1.159 10.312 1 89.19 116 SER A CA 1
ATOM 907 C C . SER A 1 116 ? -12.711 1.312 9.719 1 89.19 116 SER A C 1
ATOM 909 O O . SER A 1 116 ? -13.289 0.343 9.219 1 89.19 116 SER A O 1
ATOM 911 N N . ASP A 1 117 ? -13.312 2.486 9.812 1 82.62 117 ASP A N 1
ATOM 912 C CA . ASP A 1 117 ? -14.641 2.717 9.242 1 82.62 117 ASP A CA 1
ATOM 913 C C . ASP A 1 117 ? -14.586 2.746 7.719 1 82.62 117 ASP A C 1
ATOM 915 O O . ASP A 1 117 ? -15.586 2.465 7.055 1 82.62 117 ASP A O 1
ATOM 919 N N . SER A 1 118 ? -13.359 3.045 7.285 1 83.25 118 SER A N 1
ATOM 920 C CA . SER A 1 118 ? -13.367 3.361 5.863 1 83.25 118 SER A CA 1
ATOM 921 C C . SER A 1 118 ? -12.203 2.697 5.141 1 83.25 118 SER A C 1
ATOM 923 O O . SER A 1 118 ? -12.039 2.863 3.93 1 83.25 118 SER A O 1
ATOM 925 N N . GLN A 1 119 ? -11.398 1.98 5.875 1 92.06 119 GLN A N 1
ATOM 926 C CA . GLN A 1 119 ? -10.211 1.358 5.293 1 92.06 119 GLN A CA 1
ATOM 927 C C . GLN A 1 119 ? -9.93 0.007 5.941 1 92.06 119 GLN A C 1
ATOM 929 O O . GLN A 1 119 ? -10.117 -0.16 7.148 1 92.06 119 GLN A O 1
ATOM 934 N N . ALA A 1 120 ? -9.562 -0.945 5.145 1 97.38 120 ALA A N 1
ATOM 935 C CA . ALA A 1 120 ? -9.18 -2.248 5.688 1 97.38 120 ALA A CA 1
ATOM 936 C C . ALA A 1 120 ? -8.164 -2.941 4.789 1 97.38 120 ALA A C 1
ATOM 938 O O . ALA A 1 120 ? -8.25 -2.854 3.562 1 97.38 120 ALA A O 1
ATOM 939 N N . PHE A 1 121 ? -7.18 -3.57 5.383 1 98.69 121 PHE A N 1
ATOM 940 C CA . PHE A 1 121 ? -6.316 -4.492 4.66 1 98.69 121 PHE A CA 1
ATOM 941 C C . PHE A 1 121 ? -5.922 -5.672 5.539 1 98.69 121 PHE A C 1
ATOM 943 O O . PHE A 1 121 ? -5.996 -5.586 6.77 1 98.69 121 PHE A O 1
ATOM 950 N N . VAL A 1 122 ? -5.625 -6.805 4.941 1 98.88 122 VAL A N 1
ATOM 951 C CA . VAL A 1 122 ? -5.207 -8.047 5.59 1 98.88 122 VAL A CA 1
ATOM 952 C C . VAL A 1 122 ? -3.883 -8.516 4.996 1 98.88 122 VAL A C 1
ATOM 954 O O . VAL A 1 122 ? -3.689 -8.469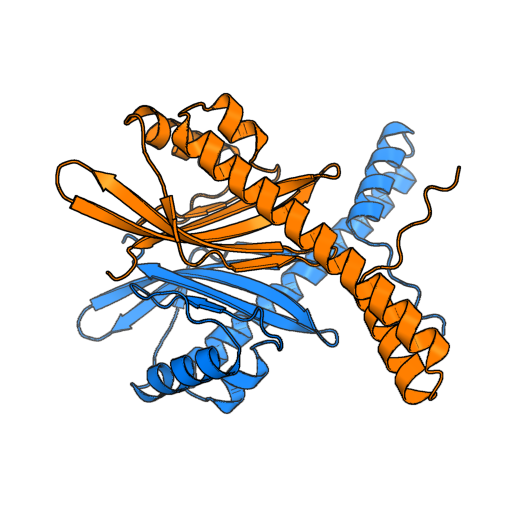 3.779 1 98.88 122 VAL A O 1
ATOM 957 N N . THR A 1 123 ? -2.914 -8.875 5.82 1 98.81 123 THR A N 1
ATOM 958 C CA . THR A 1 123 ? -1.743 -9.625 5.387 1 98.81 123 THR A CA 1
ATOM 959 C C . THR A 1 123 ? -1.788 -11.055 5.922 1 98.81 123 THR A C 1
ATOM 961 O O . THR A 1 123 ? -2.371 -11.305 6.98 1 98.81 123 THR A O 1
ATOM 964 N N . CYS A 1 124 ? -1.319 -11.945 5.188 1 98.69 124 CYS A N 1
ATOM 965 C CA . CYS A 1 124 ? -1.249 -13.344 5.594 1 98.69 124 CYS A CA 1
ATOM 966 C C . CYS A 1 124 ? -0.219 -14.102 4.766 1 98.69 124 CYS A C 1
ATOM 968 O O . CYS A 1 124 ? 0.355 -13.555 3.824 1 98.69 124 CYS A O 1
ATOM 970 N N . VAL A 1 125 ? 0.097 -15.297 5.168 1 98.12 125 VAL A N 1
ATOM 971 C CA . VAL A 1 125 ? 0.874 -16.25 4.375 1 98.12 125 VAL A CA 1
ATOM 972 C C . VAL A 1 125 ? -0.032 -17.375 3.875 1 98.12 125 VAL A C 1
ATOM 974 O O . VAL A 1 125 ? -0.709 -18.031 4.668 1 98.12 125 VAL A O 1
ATOM 977 N N . GLU A 1 126 ? -0.08 -17.453 2.547 1 97.25 126 GLU A N 1
ATOM 978 C CA . GLU A 1 126 ? -0.766 -18.562 1.896 1 97.25 126 GLU A CA 1
ATOM 979 C C . GLU A 1 126 ? 0.131 -19.797 1.818 1 97.25 126 GLU A C 1
ATOM 981 O O . GLU A 1 126 ? 1.186 -19.766 1.181 1 97.25 126 GLU A O 1
ATOM 986 N N . VAL A 1 127 ? -0.256 -20.891 2.52 1 95.56 127 VAL A N 1
ATOM 987 C CA . VAL A 1 127 ? 0.505 -22.141 2.486 1 95.56 127 VAL A CA 1
ATOM 988 C C . VAL A 1 127 ? -0.245 -23.172 1.657 1 95.56 127 VAL A C 1
ATOM 990 O O . VAL A 1 127 ? -1.399 -23.5 1.949 1 95.56 127 VAL A O 1
ATOM 993 N N . THR A 1 128 ? 0.46 -23.578 0.542 1 89.75 128 THR A N 1
ATOM 994 C CA . THR A 1 128 ? -0.125 -24.625 -0.294 1 89.75 128 THR A CA 1
ATOM 995 C C . THR A 1 128 ? 0.691 -25.906 -0.207 1 89.75 128 THR A C 1
ATOM 997 O O . THR A 1 128 ? 1.913 -25.859 -0.05 1 89.75 128 THR A O 1
ATOM 1000 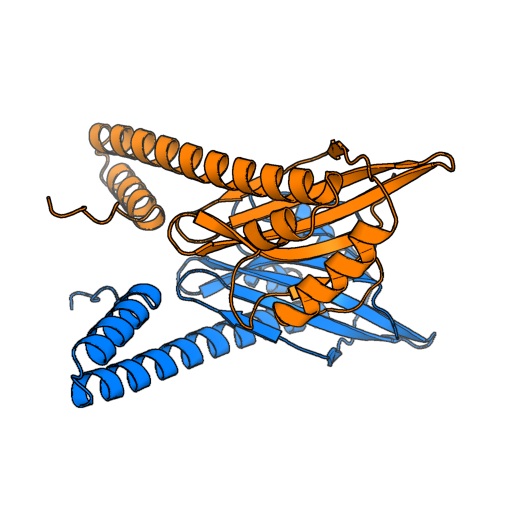N N . GLU A 1 129 ? -0.023 -27 0 1 79.88 129 GLU A N 1
ATOM 1001 C CA . GLU A 1 129 ? 0.632 -28.312 -0.019 1 79.88 129 GLU A CA 1
ATOM 1002 C C . GLU A 1 129 ? 0.421 -29.016 -1.356 1 79.88 129 GLU A C 1
ATOM 1004 O O . GLU A 1 129 ? -0.715 -29.172 -1.811 1 79.88 129 GLU A O 1
ATOM 1009 N N . SER A 1 130 ? 1.397 -28.844 -2.152 1 66.88 130 SER A N 1
ATOM 1010 C CA . SER A 1 130 ? 1.354 -29.719 -3.32 1 66.88 130 SER A CA 1
ATOM 1011 C C . SER A 1 130 ? 2.299 -30.906 -3.16 1 66.88 130 SER A C 1
ATOM 1013 O O . SER A 1 130 ? 3.092 -30.953 -2.217 1 66.88 130 SER A O 1
ATOM 1015 N N . GLY A 1 131 ? 2.053 -32.094 -3.947 1 57.59 131 GLY A N 1
ATOM 1016 C CA . GLY A 1 131 ? 2.902 -33.281 -3.957 1 57.59 131 GLY A CA 1
ATOM 1017 C C . GLY A 1 131 ? 4.383 -32.938 -4.027 1 57.59 131 GLY A C 1
ATOM 1018 O O . GLY A 1 131 ? 5.219 -33.688 -3.529 1 57.59 131 GLY A O 1
ATOM 1019 N N . GLU A 1 132 ? 4.914 -31.906 -4.637 1 58.69 132 GLU A N 1
ATOM 1020 C CA . GLU A 1 132 ? 6.324 -31.625 -4.891 1 58.69 132 GLU A CA 1
ATOM 1021 C C . GLU A 1 132 ? 6.887 -30.641 -3.855 1 58.69 132 GLU A C 1
ATOM 1023 O O . GLU A 1 132 ? 8.094 -30.391 -3.826 1 58.69 132 GLU A O 1
ATOM 1028 N N . GLY A 1 133 ? 5.961 -30.156 -2.881 1 65.69 133 GLY A N 1
ATOM 1029 C CA . GLY A 1 133 ? 6.434 -29.297 -1.809 1 65.69 133 GLY A CA 1
ATOM 1030 C C . GLY A 1 133 ? 5.418 -28.25 -1.394 1 65.69 133 GLY A C 1
ATOM 1031 O O . GLY A 1 133 ? 4.246 -28.328 -1.771 1 65.69 133 GLY A O 1
ATOM 1032 N N . ARG A 1 134 ? 5.887 -27.547 -0.311 1 77.88 134 ARG A N 1
ATOM 1033 C CA . ARG A 1 134 ? 5.051 -26.516 0.314 1 77.88 134 ARG A CA 1
ATOM 1034 C C . ARG A 1 134 ? 5.324 -25.141 -0.291 1 77.88 134 ARG A C 1
ATOM 1036 O O . ARG A 1 134 ? 6.473 -24.703 -0.348 1 77.88 134 ARG A O 1
ATOM 1043 N N . GLY A 1 135 ? 4.32 -24.578 -1.045 1 91 135 GLY A N 1
ATOM 1044 C CA . GLY A 1 135 ? 4.402 -23.188 -1.494 1 91 135 GLY A CA 1
ATOM 1045 C C . GLY A 1 135 ? 3.998 -22.188 -0.427 1 91 135 GLY A C 1
ATOM 1046 O O . GLY A 1 135 ? 3.076 -22.453 0.351 1 91 135 GLY A O 1
ATOM 1047 N N . ARG A 1 136 ? 4.809 -21.156 -0.242 1 95.44 136 ARG A N 1
ATOM 1048 C CA . ARG A 1 136 ? 4.492 -20.078 0.69 1 95.44 136 ARG A CA 1
ATOM 1049 C C . ARG A 1 136 ? 4.441 -18.734 -0.027 1 95.44 136 ARG A C 1
ATOM 1051 O O . ARG A 1 136 ? 5.414 -18.328 -0.67 1 95.44 136 ARG A O 1
ATOM 1058 N N . ILE A 1 137 ? 3.268 -18.125 0.079 1 96.88 137 ILE A N 1
ATOM 1059 C CA . ILE A 1 137 ? 3.057 -16.828 -0.568 1 96.88 137 ILE A CA 1
ATOM 1060 C C . ILE A 1 137 ? 2.643 -15.797 0.472 1 96.88 137 ILE A C 1
ATOM 1062 O O . ILE A 1 137 ? 1.673 -16 1.207 1 96.88 137 ILE A O 1
ATOM 1066 N N . ALA A 1 138 ? 3.441 -14.695 0.648 1 98.38 138 ALA A N 1
ATOM 1067 C CA . ALA A 1 138 ? 2.975 -13.531 1.392 1 98.38 138 ALA A CA 1
ATOM 1068 C C . ALA A 1 138 ? 1.922 -12.758 0.599 1 98.38 138 ALA A C 1
ATOM 1070 O O . ALA A 1 138 ? 2.098 -12.508 -0.596 1 98.38 138 ALA A O 1
ATOM 1071 N N . ALA A 1 139 ? 0.828 -12.375 1.266 1 98.75 139 ALA A N 1
ATOM 1072 C CA . ALA A 1 139 ? -0.268 -11.711 0.564 1 98.75 139 ALA A CA 1
ATOM 1073 C C . ALA A 1 139 ? -0.708 -10.453 1.302 1 98.75 139 ALA A C 1
ATOM 1075 O O . ALA A 1 139 ? -0.746 -10.43 2.533 1 98.75 139 ALA A O 1
ATOM 1076 N N . THR A 1 140 ? -0.99 -9.422 0.586 1 98.88 140 THR A N 1
ATOM 1077 C CA . THR A 1 140 ? -1.69 -8.211 1.006 1 98.88 140 THR A CA 1
ATOM 1078 C C . THR A 1 140 ? -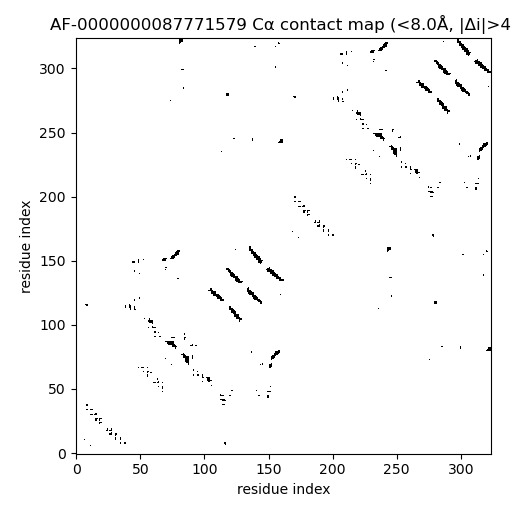3.033 -8.094 0.293 1 98.88 140 THR A C 1
ATOM 1080 O O . THR A 1 140 ? -3.092 -8.086 -0.938 1 98.88 140 THR A O 1
ATOM 1083 N N . ASN A 1 141 ? -4.113 -8.023 1.023 1 98.94 141 ASN A N 1
ATOM 1084 C CA . ASN A 1 141 ? -5.465 -7.816 0.519 1 98.94 141 ASN A CA 1
ATOM 1085 C C . ASN A 1 141 ? -6.043 -6.488 0.998 1 98.94 141 ASN A C 1
ATOM 1087 O O . ASN A 1 141 ? -6.188 -6.266 2.201 1 98.94 141 ASN A O 1
ATOM 1091 N N . VAL A 1 142 ? -6.367 -5.613 0.053 1 98.88 142 VAL A N 1
ATOM 1092 C CA . VAL A 1 142 ? -6.969 -4.328 0.395 1 98.88 142 VAL A CA 1
ATOM 1093 C C . VAL A 1 142 ? -8.461 -4.355 0.077 1 98.88 142 VAL A C 1
ATOM 1095 O O . VAL A 1 142 ? -8.859 -4.77 -1.013 1 98.88 142 VAL A O 1
ATOM 1098 N N . PHE A 1 143 ? -9.281 -3.92 1.072 1 98.5 143 PHE A N 1
ATOM 1099 C CA . PHE A 1 143 ? -10.727 -3.955 0.939 1 98.5 143 PHE A CA 1
ATOM 1100 C C . PHE A 1 143 ? -11.305 -2.543 0.932 1 98.5 143 PHE A C 1
ATOM 1102 O O . PHE A 1 143 ? -10.75 -1.637 1.555 1 98.5 143 PHE A O 1
ATOM 1109 N N . GLU A 1 144 ? -12.352 -2.404 0.261 1 95.75 144 GLU A N 1
ATOM 1110 C CA . GLU A 1 144 ? -13.141 -1.178 0.213 1 95.75 144 GLU A CA 1
ATOM 1111 C C . GLU A 1 144 ? -14.617 -1.461 0.49 1 95.75 144 GLU A C 1
ATOM 1113 O O . GLU A 1 144 ? -15.156 -2.475 0.04 1 95.75 144 GLU A O 1
ATOM 1118 N N . ARG A 1 145 ? -15.195 -0.567 1.267 1 92.69 145 ARG A N 1
ATOM 1119 C CA . ARG A 1 145 ? -16.625 -0.703 1.474 1 92.69 145 ARG A CA 1
ATOM 1120 C C . ARG A 1 145 ? -17.406 -0.273 0.232 1 92.69 145 ARG A C 1
ATOM 1122 O O . ARG A 1 145 ? -17.344 0.892 -0.167 1 92.69 145 ARG A O 1
ATOM 1129 N N . GLN A 1 146 ? -18.047 -1.171 -0.459 1 91.19 146 GLN A N 1
ATOM 1130 C CA . GLN A 1 146 ? -18.922 -0.932 -1.598 1 91.19 146 GLN A CA 1
ATOM 1131 C C . GLN A 1 146 ? -20.312 -1.545 -1.363 1 91.19 146 GLN A C 1
ATOM 1133 O O . GLN A 1 146 ? -20.422 -2.744 -1.101 1 91.19 146 GLN A O 1
ATOM 1138 N N . GLY A 1 147 ? -21.359 -0.715 -1.463 1 87.62 147 GLY A N 1
ATOM 1139 C CA . GLY A 1 147 ? -22.703 -1.236 -1.265 1 87.62 147 GLY A CA 1
ATOM 1140 C C . GLY A 1 147 ? -22.891 -1.891 0.091 1 87.62 147 GLY A C 1
ATOM 1141 O O . GLY A 1 147 ? -23.484 -2.961 0.189 1 87.62 147 GLY A O 1
ATOM 1142 N N . GLY A 1 148 ? -22.203 -1.397 1.135 1 87.94 148 GLY A N 1
ATOM 1143 C CA . GLY A 1 148 ? -22.391 -1.879 2.492 1 87.94 148 GLY A CA 1
ATOM 1144 C C . GLY A 1 148 ? -21.578 -3.111 2.814 1 87.94 148 GLY A C 1
ATOM 1145 O O . GLY A 1 148 ? -21.656 -3.652 3.918 1 87.94 148 GLY A O 1
ATOM 1146 N N . ALA A 1 149 ? -20.781 -3.592 1.867 1 93.19 149 ALA A N 1
ATOM 1147 C CA . ALA A 1 149 ? -19.969 -4.777 2.084 1 93.19 149 ALA A CA 1
ATOM 1148 C C . ALA A 1 149 ? -18.5 -4.488 1.78 1 93.19 149 ALA A C 1
ATOM 1150 O O . ALA A 1 149 ? -18.188 -3.625 0.956 1 93.19 149 ALA A O 1
ATOM 1151 N N . TRP A 1 150 ? -17.641 -5.18 2.545 1 97.12 150 TRP A N 1
ATOM 1152 C CA . TRP A 1 150 ? -16.234 -5.121 2.221 1 97.12 150 TRP A CA 1
ATOM 1153 C C . TRP A 1 150 ? -15.922 -5.938 0.969 1 97.12 150 TRP A C 1
ATOM 1155 O O . TRP A 1 150 ? -16.203 -7.137 0.92 1 97.12 150 TRP A O 1
ATOM 1165 N N . LYS A 1 151 ? -15.391 -5.262 -0.09 1 98.06 151 LYS A N 1
ATOM 1166 C CA . LYS A 1 151 ? -15.008 -5.895 -1.349 1 98.06 151 LYS A CA 1
ATOM 1167 C C . LYS A 1 151 ? -13.508 -5.758 -1.598 1 98.06 151 LYS A C 1
ATOM 1169 O O . LYS A 1 151 ? -12.922 -4.711 -1.326 1 98.06 151 LYS A O 1
ATOM 1174 N N . LEU A 1 152 ? -12.906 -6.828 -2.035 1 98.75 152 LEU A N 1
ATOM 1175 C CA . LEU A 1 152 ? -11.492 -6.801 -2.402 1 98.75 152 LEU A CA 1
ATOM 1176 C C . LEU A 1 152 ? -11.258 -5.848 -3.57 1 98.75 152 LEU A C 1
ATOM 1178 O O . LEU A 1 152 ? -11.961 -5.906 -4.578 1 98.75 152 LEU A O 1
ATOM 1182 N N . VAL A 1 153 ? -10.258 -4.922 -3.434 1 98.5 153 VAL A N 1
ATOM 1183 C CA . VAL A 1 153 ? -9.977 -4.008 -4.539 1 98.5 153 VAL A CA 1
ATOM 1184 C C . VAL A 1 153 ? -8.508 -4.133 -4.945 1 98.5 153 VAL A C 1
ATOM 1186 O O . VAL A 1 153 ? -8.109 -3.631 -6 1 98.5 153 VAL A O 1
ATOM 1189 N N . HIS A 1 154 ? -7.695 -4.797 -4.152 1 98.88 154 HIS A N 1
ATOM 1190 C CA . HIS A 1 154 ? -6.293 -5.008 -4.492 1 98.88 154 HIS A CA 1
ATOM 1191 C C . HIS A 1 154 ? -5.746 -6.258 -3.809 1 98.88 154 HIS A C 1
ATOM 1193 O O . HIS A 1 154 ? -6.023 -6.5 -2.633 1 98.88 154 HIS A O 1
ATOM 1199 N N . HIS A 1 155 ? -5.059 -7.117 -4.477 1 98.94 155 HIS A N 1
ATOM 1200 C CA . HIS A 1 155 ? -4.336 -8.297 -4 1 98.94 155 HIS A CA 1
ATOM 1201 C C . HIS A 1 155 ? -2.889 -8.281 -4.48 1 98.94 155 HIS A C 1
ATOM 1203 O O . HIS A 1 155 ? -2.625 -8.07 -5.668 1 98.94 155 HIS A O 1
ATOM 1209 N N . HIS A 1 156 ? -1.946 -8.438 -3.633 1 98.94 156 HIS A N 1
ATOM 1210 C CA . HIS A 1 156 ? -0.52 -8.555 -3.912 1 98.94 156 HIS A CA 1
ATOM 1211 C C . HIS A 1 156 ? 0.058 -9.82 -3.283 1 98.94 156 HIS A C 1
ATOM 1213 O O . HIS A 1 156 ? 0.156 -9.922 -2.059 1 98.94 156 HIS A O 1
ATOM 1219 N N . GLY A 1 157 ? 0.386 -10.773 -4.066 1 98.38 157 GLY A N 1
ATOM 1220 C CA . GLY A 1 157 ? 1.049 -11.984 -3.605 1 98.38 157 GLY A CA 1
ATOM 1221 C C . GLY A 1 157 ? 2.498 -12.078 -4.047 1 98.38 157 GLY A C 1
ATOM 1222 O O . GLY A 1 157 ? 2.836 -11.695 -5.168 1 98.38 157 GLY A O 1
ATOM 1223 N N . SER A 1 158 ? 3.363 -12.547 -3.191 1 98.12 158 SER A N 1
ATOM 1224 C CA . SER A 1 158 ? 4.77 -12.766 -3.523 1 98.12 158 SER A CA 1
ATOM 1225 C C . SER A 1 158 ? 5.344 -13.945 -2.748 1 98.12 158 SER A C 1
ATOM 1227 O O . SER A 1 158 ? 4.816 -14.32 -1.7 1 98.12 158 SER A O 1
ATOM 1229 N N . PRO A 1 159 ? 6.441 -14.555 -3.305 1 96.38 159 PRO A N 1
ATOM 1230 C CA . PRO A 1 159 ? 7.066 -15.641 -2.547 1 96.38 159 PRO A CA 1
ATOM 1231 C C . PRO A 1 159 ? 7.445 -15.234 -1.126 1 96.38 159 PRO A C 1
ATOM 1233 O O . PRO A 1 159 ? 7.895 -14.102 -0.907 1 96.38 159 PRO A O 1
ATOM 1236 N N . ALA A 1 160 ? 7.172 -16.125 -0.157 1 95.62 160 ALA A N 1
ATOM 1237 C CA . ALA A 1 160 ? 7.492 -15.891 1.25 1 95.62 160 ALA A CA 1
ATOM 1238 C C . ALA A 1 160 ? 8.539 -16.875 1.744 1 95.62 160 ALA A C 1
ATOM 1240 O O . ALA A 1 160 ? 8.625 -18 1.25 1 95.62 160 ALA A O 1
ATOM 1241 N N . PRO A 1 161 ? 9.359 -16.406 2.686 1 92.81 161 PRO A N 1
ATOM 1242 C CA . PRO A 1 161 ? 10.352 -17.328 3.238 1 92.81 161 PRO A CA 1
ATOM 1243 C C . PRO A 1 161 ? 9.719 -18.484 4.008 1 92.81 161 PRO A C 1
ATOM 1245 O O . PRO A 1 161 ? 8.562 -18.391 4.434 1 92.81 161 PRO A O 1
ATOM 1248 N N . ARG A 1 162 ? 10.484 -19.672 4.18 1 84.88 162 ARG A N 1
ATOM 1249 C CA . ARG A 1 162 ? 10.047 -20.859 4.926 1 84.88 162 ARG A CA 1
ATOM 1250 C C . ARG A 1 162 ? 10.18 -20.641 6.43 1 84.88 162 ARG A C 1
ATOM 1252 O O . ARG A 1 162 ? 11.047 -19.891 6.875 1 84.88 162 ARG A O 1
ATOM 1259 N N . MET B 1 1 ? -15.438 29.734 13.602 1 25.44 1 MET B N 1
ATOM 1260 C CA . MET B 1 1 ? -15.633 29.359 12.195 1 25.44 1 MET B CA 1
ATOM 1261 C C . MET B 1 1 ? -15.797 27.859 12.047 1 25.44 1 MET B C 1
ATOM 1263 O O . MET B 1 1 ? -15 27.078 12.578 1 25.44 1 MET B O 1
ATOM 1267 N N . TYR B 1 2 ? -17.031 27.219 12.125 1 3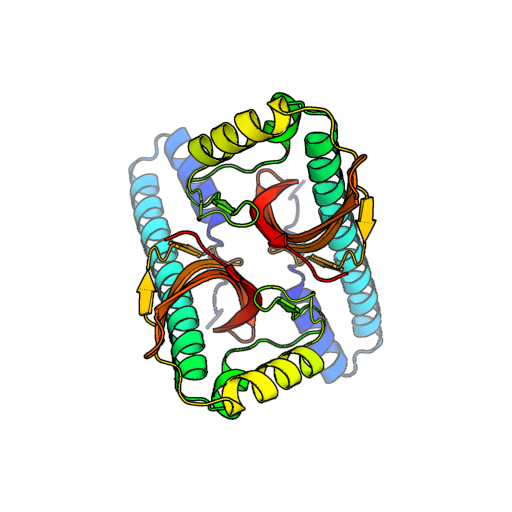1.08 2 TYR B N 1
ATOM 1268 C CA . TYR B 1 2 ? -17.453 25.812 12.109 1 31.08 2 TYR B CA 1
ATOM 1269 C C . TYR B 1 2 ? -16.75 25.047 11 1 31.08 2 TYR B C 1
ATOM 1271 O O . TYR B 1 2 ? -16.844 25.406 9.828 1 31.08 2 TYR B O 1
ATOM 1279 N N . GLY B 1 3 ? -15.547 24.719 11.055 1 38.16 3 GLY B N 1
ATOM 1280 C CA . GLY B 1 3 ? -14.812 23.984 10.047 1 38.16 3 GLY B CA 1
ATOM 1281 C C . GLY B 1 3 ? -15.648 22.906 9.375 1 38.16 3 GLY B C 1
ATOM 1282 O O . GLY B 1 3 ? -15.883 21.844 9.953 1 38.16 3 GLY B O 1
ATOM 1283 N N . GLY B 1 4 ? -16.75 23.125 8.68 1 42.78 4 GLY B N 1
ATOM 1284 C CA . GLY B 1 4 ? -17.781 22.328 8.039 1 42.78 4 GLY B CA 1
ATOM 1285 C C . GLY B 1 4 ? -17.25 21.047 7.434 1 42.78 4 GLY B C 1
ATOM 1286 O O . GLY B 1 4 ? -16.219 21.062 6.75 1 42.78 4 GLY B O 1
ATOM 1287 N N . GLU B 1 5 ? -17.453 20.016 8.07 1 58.19 5 GLU B N 1
ATOM 1288 C CA . GLU B 1 5 ? -17.094 18.688 7.598 1 58.19 5 GLU B CA 1
ATOM 1289 C C . GLU B 1 5 ? -17.422 18.516 6.113 1 58.19 5 GLU B C 1
ATOM 1291 O O . GLU B 1 5 ? -18.547 18.75 5.691 1 58.19 5 GLU B O 1
ATOM 1296 N N . GLU B 1 6 ? -16.422 18.609 5.254 1 76.44 6 GLU B N 1
ATOM 1297 C CA . GLU B 1 6 ? -16.578 18.375 3.822 1 76.44 6 GLU B CA 1
ATOM 1298 C C . GLU B 1 6 ? -17.359 17.094 3.559 1 76.44 6 GLU B C 1
ATOM 1300 O O . GLU B 1 6 ? -17.188 16.094 4.262 1 76.44 6 GLU B O 1
ATOM 1305 N N . VAL B 1 7 ? -18.547 17.344 2.762 1 82.31 7 VAL B N 1
ATOM 1306 C CA . VAL B 1 7 ? -19.344 16.188 2.338 1 82.31 7 VAL B CA 1
ATOM 1307 C C . VAL B 1 7 ? -18.438 15.102 1.789 1 82.31 7 VAL B C 1
ATOM 1309 O O . VAL B 1 7 ? -17.609 15.352 0.906 1 82.31 7 VAL B O 1
ATOM 1312 N N . PRO B 1 8 ? -18.5 13.938 2.5 1 84.19 8 PRO B N 1
ATOM 1313 C CA . PRO B 1 8 ? -17.672 12.836 2 1 84.19 8 PRO B CA 1
ATOM 1314 C C . PRO B 1 8 ? -17.891 12.555 0.519 1 84.19 8 PRO B C 1
ATOM 1316 O O . PRO B 1 8 ? -19 12.734 0.014 1 84.19 8 PRO B O 1
ATOM 1319 N N . LEU B 1 9 ? -16.875 12.062 -0.161 1 86.06 9 LEU B N 1
ATOM 1320 C CA . LEU B 1 9 ? -16.922 11.82 -1.6 1 86.06 9 LEU B CA 1
ATOM 1321 C C . LEU B 1 9 ? -18.031 10.852 -1.955 1 86.06 9 LEU B C 1
ATOM 1323 O O . LEU B 1 9 ? -18.703 11.016 -2.975 1 86.06 9 LEU B O 1
ATOM 1327 N N . PHE B 1 10 ? -18.234 9.836 -1.188 1 80.69 10 PHE B N 1
ATOM 1328 C CA . PHE B 1 10 ? -19.266 8.859 -1.515 1 80.69 10 PHE B CA 1
ATOM 1329 C C . PHE B 1 10 ? -20.641 9.484 -1.46 1 80.69 10 PHE B C 1
ATOM 1331 O O . PHE B 1 10 ? -21.531 9.109 -2.23 1 80.69 10 PHE B O 1
ATOM 1338 N N . ARG B 1 11 ? -20.891 10.414 -0.515 1 85.62 11 ARG B N 1
ATOM 1339 C CA . ARG B 1 11 ? -22.156 11.125 -0.429 1 85.62 11 ARG B CA 1
ATOM 1340 C C . ARG B 1 11 ? -22.344 12.062 -1.617 1 85.62 11 ARG B C 1
ATOM 1342 O O . ARG B 1 11 ? -23.453 12.219 -2.127 1 85.62 11 ARG B O 1
ATOM 1349 N N . LEU B 1 12 ? -21.156 12.68 -2.02 1 91.75 12 LEU B N 1
ATOM 1350 C CA . LEU B 1 12 ? -21.203 13.516 -3.213 1 91.75 12 LEU B CA 1
ATOM 1351 C C . LEU B 1 12 ? -21.578 12.695 -4.441 1 91.75 12 LEU B C 1
ATOM 1353 O O . LEU B 1 12 ? -22.359 13.148 -5.281 1 91.75 12 LEU B O 1
ATOM 1357 N N . GLN B 1 13 ? -21.047 11.578 -4.516 1 89.69 13 GLN B N 1
ATOM 1358 C CA . GLN B 1 13 ? -21.359 10.68 -5.617 1 89.69 13 GLN B CA 1
ATOM 1359 C C . GLN B 1 13 ? -22.828 10.281 -5.59 1 89.69 13 GLN B C 1
ATOM 1361 O O . GLN B 1 13 ? -23.484 10.242 -6.633 1 89.69 13 GLN B O 1
ATOM 1366 N N . ALA B 1 14 ? -23.359 9.961 -4.395 1 89.12 14 ALA B N 1
ATOM 1367 C CA . ALA B 1 14 ? -24.781 9.609 -4.238 1 89.12 14 ALA B CA 1
ATOM 1368 C C . ALA B 1 14 ? -25.672 10.773 -4.633 1 89.12 14 ALA B C 1
ATOM 1370 O O . ALA B 1 14 ? -26.719 10.578 -5.27 1 89.12 14 ALA B O 1
ATOM 1371 N N . GLN B 1 15 ? -25.234 11.914 -4.23 1 93.62 15 GLN B N 1
ATOM 1372 C CA . GLN B 1 15 ? -25.984 13.117 -4.566 1 93.62 15 GLN B CA 1
ATOM 1373 C C . GLN B 1 15 ? -26 13.352 -6.074 1 93.62 15 GLN B C 1
ATOM 1375 O O . GLN B 1 15 ? -27 13.789 -6.633 1 93.62 15 GLN B O 1
ATOM 1380 N N . LEU B 1 16 ? -24.891 13.086 -6.711 1 95.38 16 LEU B N 1
ATOM 1381 C CA . LEU B 1 16 ? -24.812 13.219 -8.164 1 95.38 16 LEU B CA 1
ATOM 1382 C C . LEU B 1 16 ? -25.75 12.234 -8.852 1 95.38 16 LEU B C 1
ATOM 1384 O O . LEU B 1 16 ? -26.5 12.617 -9.75 1 95.38 16 LEU B O 1
ATOM 1388 N N . GLU B 1 17 ? -25.672 11.031 -8.375 1 93 17 GLU B N 1
ATOM 1389 C CA . GLU B 1 17 ? -26.547 10.008 -8.953 1 93 17 GLU B CA 1
ATOM 1390 C C . GLU B 1 17 ? -28.016 10.375 -8.773 1 93 17 GLU B C 1
ATOM 1392 O O . GLU B 1 17 ? -28.828 10.195 -9.688 1 93 17 GLU B O 1
ATOM 1397 N N . ALA B 1 18 ? -28.438 10.828 -7.594 1 94.94 18 ALA B N 1
ATOM 1398 C CA . ALA B 1 18 ? -29.797 11.266 -7.316 1 94.94 18 ALA B CA 1
ATOM 1399 C C . ALA B 1 18 ? -30.203 12.422 -8.219 1 94.94 18 ALA B C 1
ATOM 1401 O O . ALA B 1 18 ? -31.328 12.469 -8.727 1 94.94 18 ALA B O 1
ATOM 1402 N N . ALA B 1 19 ? -29.297 13.367 -8.422 1 96.94 19 ALA B N 1
ATOM 1403 C CA . ALA B 1 19 ? -29.547 14.523 -9.273 1 96.94 19 ALA B CA 1
ATOM 1404 C C . ALA B 1 19 ? -29.766 14.102 -10.727 1 96.94 19 ALA B C 1
ATOM 1406 O O . ALA B 1 19 ? -30.609 14.672 -11.43 1 96.94 19 ALA B O 1
ATOM 1407 N N . VAL B 1 20 ? -28.969 13.141 -11.188 1 96.5 20 VAL B N 1
ATOM 1408 C CA . VAL B 1 20 ? -29.109 12.617 -12.539 1 96.5 20 VAL B CA 1
ATOM 1409 C C . VAL B 1 20 ? -30.469 11.914 -12.688 1 96.5 20 VAL B C 1
ATOM 1411 O O . VAL B 1 20 ? -31.156 12.102 -13.688 1 96.5 20 VAL B O 1
ATOM 1414 N N . GLU B 1 21 ? -30.812 11.117 -11.695 1 96.06 21 GLU B N 1
ATOM 1415 C CA . GLU B 1 21 ? -32.094 10.406 -11.695 1 96.06 21 GLU B CA 1
ATOM 1416 C C . GLU B 1 21 ? -33.281 11.383 -11.703 1 96.06 21 GLU B C 1
ATOM 1418 O O . GLU B 1 21 ? -34.281 11.141 -12.375 1 96.06 21 GLU B O 1
ATOM 1423 N N . ASP B 1 22 ? -33.156 12.477 -11.016 1 96.88 22 ASP B N 1
ATOM 1424 C CA . ASP B 1 22 ? -34.188 13.492 -10.906 1 96.88 22 ASP B CA 1
ATOM 1425 C C . ASP B 1 22 ? -34.156 14.453 -12.094 1 96.88 22 ASP B C 1
ATOM 1427 O O . ASP B 1 22 ? -34.906 15.422 -12.148 1 96.88 22 ASP B O 1
ATOM 1431 N N . GLU B 1 23 ? -33.188 14.258 -12.93 1 96.38 23 GLU B N 1
ATOM 1432 C CA . GLU B 1 23 ? -33 15.055 -14.141 1 96.38 23 GLU B CA 1
ATOM 1433 C C . GLU B 1 23 ? -32.75 16.516 -13.797 1 96.38 23 GLU B C 1
ATOM 1435 O O . GLU B 1 23 ? -33.25 17.422 -14.492 1 96.38 23 GLU B O 1
ATOM 1440 N N . ASP B 1 24 ? -32.219 16.75 -12.703 1 96.69 24 ASP B N 1
ATOM 1441 C CA . ASP B 1 24 ? -31.719 18.078 -12.344 1 96.69 24 ASP B CA 1
ATOM 1442 C C . ASP B 1 24 ? -30.297 18.281 -12.875 1 96.69 24 ASP B C 1
ATOM 1444 O O . ASP B 1 24 ? -29.328 18.234 -12.117 1 96.69 24 ASP B O 1
ATOM 1448 N N . TYR B 1 25 ? -30.125 18.656 -14.086 1 95.94 25 TYR B N 1
ATOM 1449 C CA . TYR B 1 25 ? -28.859 18.656 -14.82 1 95.94 25 TYR B CA 1
ATOM 1450 C C . TYR B 1 25 ? -27.969 19.781 -14.328 1 95.94 25 TYR B C 1
ATOM 1452 O O . TYR B 1 25 ? -26.734 19.672 -14.391 1 95.94 25 TYR B O 1
ATOM 1460 N N . GLU B 1 26 ? -28.625 20.797 -13.922 1 96.56 26 GLU B N 1
ATOM 1461 C CA . GLU B 1 26 ? -27.812 21.891 -13.391 1 96.56 26 GLU B CA 1
ATOM 1462 C C . GLU B 1 26 ? -27.094 21.453 -12.117 1 96.56 26 GLU B C 1
ATOM 1464 O O . GLU B 1 26 ? -25.875 21.656 -11.992 1 96.56 26 GLU B O 1
ATOM 1469 N N . LEU B 1 27 ? -27.859 20.938 -11.188 1 96.75 27 LEU B N 1
ATOM 1470 C CA . LEU B 1 27 ? -27.266 20.438 -9.953 1 96.75 27 LEU B CA 1
ATOM 1471 C C . LEU B 1 27 ? -26.266 19.328 -10.242 1 96.75 27 LEU B C 1
ATOM 1473 O O . LEU B 1 27 ? -25.203 19.266 -9.609 1 96.75 27 LEU B O 1
ATOM 1477 N N . ALA B 1 28 ? -26.547 18.453 -11.219 1 96.81 28 ALA B N 1
ATOM 1478 C CA . ALA B 1 28 ? -25.656 17.344 -11.586 1 96.81 28 ALA B CA 1
ATOM 1479 C C . ALA B 1 28 ? -24.312 17.875 -12.094 1 96.81 28 ALA B C 1
ATOM 1481 O O . ALA B 1 28 ? -23.266 17.328 -11.75 1 96.81 28 ALA B O 1
ATOM 1482 N N . ALA B 1 29 ? -24.391 18.906 -12.789 1 96.69 29 ALA B N 1
ATOM 1483 C CA . ALA B 1 29 ? -23.172 19.484 -13.344 1 96.69 29 ALA B CA 1
ATOM 1484 C C . ALA B 1 29 ? -22.297 20.062 -12.242 1 96.69 29 ALA B C 1
ATOM 1486 O O . ALA B 1 29 ? -21.078 19.875 -12.258 1 96.69 29 ALA B O 1
ATOM 1487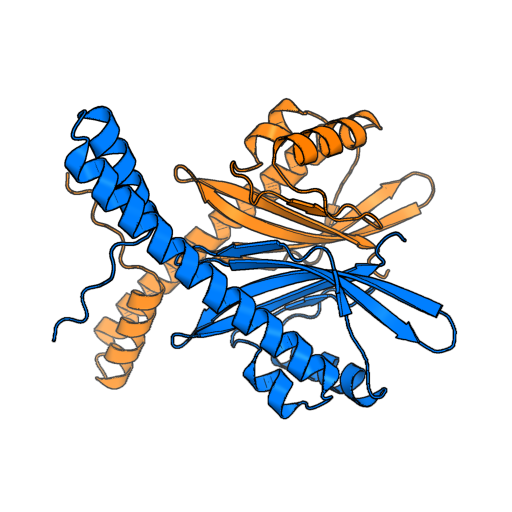 N N . GLN B 1 30 ? -22.875 20.719 -11.352 1 96.62 30 GLN B N 1
ATOM 1488 C CA . GLN B 1 30 ? -22.156 21.297 -10.227 1 96.62 30 GLN B CA 1
ATOM 1489 C C . GLN B 1 30 ? -21.516 20.219 -9.352 1 96.62 30 GLN B C 1
ATOM 1491 O O . GLN B 1 30 ? -20.375 20.344 -8.93 1 96.62 30 GLN B O 1
ATOM 1496 N N . LEU B 1 31 ? -22.312 19.203 -9.141 1 95.94 31 LEU B N 1
ATOM 1497 C CA . LEU B 1 31 ? -21.828 18.094 -8.312 1 95.94 31 LEU B CA 1
ATOM 1498 C C . LEU B 1 31 ? -20.688 17.359 -9.008 1 95.94 31 LEU B C 1
ATOM 1500 O O . LEU B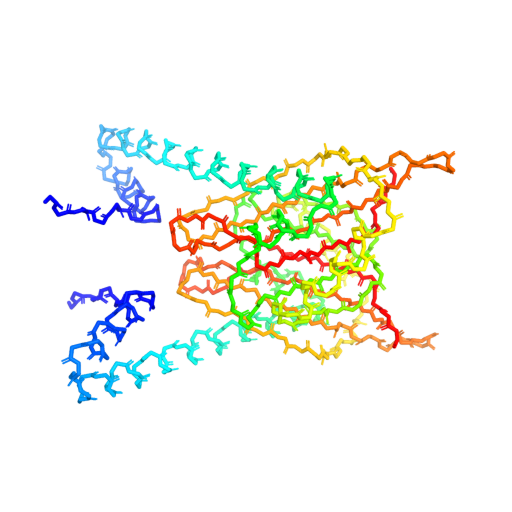 1 31 ? -19.734 16.938 -8.359 1 95.94 31 LEU B O 1
ATOM 1504 N N . ARG B 1 32 ? -20.844 17.234 -10.266 1 94.44 32 ARG B N 1
ATOM 1505 C CA . ARG B 1 32 ? -19.797 16.578 -11.039 1 94.44 32 ARG B CA 1
ATOM 1506 C C . ARG B 1 32 ? -18.484 17.359 -10.945 1 94.44 32 ARG B C 1
ATOM 1508 O O . ARG B 1 32 ? -17.422 16.766 -10.742 1 94.44 32 ARG B O 1
ATOM 1515 N N . ASP B 1 33 ? -18.625 18.641 -11.062 1 95.88 33 ASP B N 1
ATOM 1516 C CA . ASP B 1 33 ? -17.438 19.484 -10.992 1 95.88 33 ASP B CA 1
ATOM 1517 C C . ASP B 1 33 ? -16.781 19.406 -9.617 1 95.88 33 ASP B C 1
ATOM 1519 O O . ASP B 1 33 ? -15.562 19.297 -9.508 1 95.88 33 ASP B O 1
ATOM 1523 N N . THR B 1 34 ? -17.594 19.453 -8.609 1 94.19 34 THR B N 1
ATOM 1524 C CA . THR B 1 34 ? -17.109 19.375 -7.242 1 94.19 34 THR B CA 1
ATOM 1525 C C . THR B 1 34 ? -16.438 18.031 -6.973 1 94.19 34 THR B C 1
ATOM 1527 O O . THR B 1 34 ? -15.367 17.969 -6.371 1 94.19 34 THR B O 1
ATOM 1530 N N . LEU B 1 35 ? -17.109 16.984 -7.438 1 92.75 35 LEU B N 1
ATOM 1531 C CA . LEU B 1 35 ? -16.609 15.633 -7.246 1 92.75 35 LEU B CA 1
ATOM 1532 C C . LEU B 1 35 ? -15.266 15.445 -7.953 1 92.75 35 LEU B C 1
ATOM 1534 O O . LEU B 1 35 ? -14.336 14.875 -7.383 1 92.75 35 LEU B O 1
ATOM 1538 N N . GLN B 1 36 ? -15.211 15.961 -9.086 1 92.5 36 GLN B N 1
ATOM 1539 C CA . GLN B 1 36 ? -13.984 15.828 -9.875 1 92.5 36 GLN B CA 1
ATOM 1540 C C . GLN B 1 36 ? -12.828 16.594 -9.219 1 92.5 36 GLN B C 1
ATOM 1542 O O . GLN B 1 36 ? -11.703 16.094 -9.164 1 92.5 36 GLN B O 1
ATOM 1547 N N . ARG B 1 37 ? -13.094 17.734 -8.797 1 93.25 37 ARG B N 1
ATOM 1548 C CA . ARG B 1 37 ? -12.062 18.531 -8.148 1 93.25 37 ARG B CA 1
ATOM 1549 C C . ARG B 1 37 ? -11.57 17.859 -6.875 1 93.25 37 ARG B C 1
ATOM 1551 O O . ARG B 1 37 ? -10.359 17.797 -6.625 1 93.25 37 ARG B O 1
ATOM 1558 N N . ARG B 1 38 ? -12.445 17.391 -6.102 1 91.88 38 ARG B N 1
ATOM 1559 C CA . ARG B 1 38 ? -12.094 16.75 -4.836 1 91.88 38 ARG B CA 1
ATOM 1560 C C . ARG B 1 38 ? -11.305 15.477 -5.07 1 91.88 38 ARG B C 1
ATOM 1562 O O . ARG B 1 38 ? -10.414 15.133 -4.285 1 91.88 38 ARG B O 1
ATOM 1569 N N . ARG B 1 39 ? -11.703 14.75 -6.086 1 90.56 39 ARG B N 1
ATOM 1570 C CA . ARG B 1 39 ? -10.977 13.539 -6.43 1 90.56 39 ARG B CA 1
ATOM 1571 C C . ARG B 1 39 ? -9.562 13.859 -6.898 1 90.56 39 ARG B C 1
ATOM 1573 O O . ARG B 1 39 ? -8.609 13.148 -6.566 1 90.56 39 ARG B O 1
ATOM 1580 N N . PHE B 1 40 ? -9.438 14.914 -7.617 1 92.62 40 PHE B N 1
ATOM 1581 C CA . PHE B 1 40 ? -8.141 15.352 -8.102 1 92.62 40 PHE B CA 1
ATOM 1582 C C . PHE B 1 40 ? -7.246 15.789 -6.949 1 92.62 40 PHE B C 1
ATOM 1584 O O . PHE B 1 40 ? -6.066 15.43 -6.898 1 92.62 40 PHE B O 1
ATOM 1591 N N . ASP B 1 41 ? -7.762 16.453 -6.039 1 93.06 41 ASP B N 1
ATOM 1592 C CA . ASP B 1 41 ? -7.012 16.938 -4.879 1 93.06 41 ASP B CA 1
ATOM 1593 C C . ASP B 1 41 ? -6.535 15.758 -4.023 1 93.06 41 ASP B C 1
ATOM 1595 O O . ASP B 1 41 ? -5.398 15.75 -3.549 1 93.06 41 ASP B O 1
ATOM 1599 N N . ALA B 1 42 ? -7.449 14.867 -3.752 1 93.19 42 ALA B N 1
ATOM 1600 C CA . ALA B 1 42 ? -7.102 13.688 -2.969 1 93.19 42 ALA B CA 1
ATOM 1601 C C . ALA B 1 42 ? -5.992 12.891 -3.645 1 93.19 42 ALA B C 1
ATOM 1603 O O . ALA B 1 42 ? -5.051 12.445 -2.984 1 93.19 42 ALA B O 1
ATOM 1604 N N . ARG B 1 43 ? -6.055 12.727 -4.98 1 95.69 43 ARG B N 1
ATOM 1605 C CA . ARG B 1 43 ? -5.059 11.984 -5.742 1 95.69 43 ARG B CA 1
ATOM 1606 C C . ARG B 1 43 ? -3.701 12.68 -5.695 1 95.69 43 ARG B C 1
ATOM 1608 O O . ARG B 1 43 ? -2.668 12.023 -5.551 1 95.69 43 ARG B O 1
ATOM 1615 N N . LEU B 1 44 ? -3.688 13.977 -5.809 1 96.38 44 LEU B N 1
ATOM 1616 C CA . LEU B 1 44 ? -2.445 14.734 -5.77 1 96.38 44 LEU B CA 1
ATOM 1617 C C . LEU B 1 44 ? -1.772 14.617 -4.406 1 96.38 44 LEU B C 1
ATOM 1619 O O . LEU B 1 44 ? -0.551 14.461 -4.324 1 96.38 44 LEU B O 1
ATOM 1623 N N . ALA B 1 45 ? -2.562 14.664 -3.35 1 96.75 45 ALA B N 1
ATOM 1624 C CA . ALA B 1 45 ? -2.029 14.555 -1.995 1 96.75 45 ALA B CA 1
ATOM 1625 C C . ALA B 1 45 ? -1.386 13.188 -1.767 1 96.75 45 ALA B C 1
ATOM 1627 O O . ALA B 1 45 ? -0.337 13.086 -1.127 1 96.75 45 ALA B O 1
ATOM 1628 N N . VAL B 1 46 ? -1.936 12.164 -2.234 1 98.25 46 VAL B N 1
ATOM 1629 C CA . VAL B 1 46 ? -1.407 10.812 -2.08 1 98.25 46 VAL B CA 1
ATOM 1630 C C . VAL B 1 46 ? -0.155 10.641 -2.936 1 98.25 46 VAL B C 1
ATOM 1632 O O . VAL B 1 46 ? 0.809 10 -2.52 1 98.25 46 VAL B O 1
ATOM 1635 N N . GLU B 1 47 ? -0.203 11.227 -4.191 1 98.25 47 GLU B N 1
ATOM 1636 C CA . GLU B 1 47 ? 0.989 11.211 -5.035 1 98.25 47 GLU B CA 1
ATOM 1637 C C . GLU B 1 47 ? 2.172 11.875 -4.332 1 98.25 47 GLU B C 1
ATOM 1639 O O . GLU B 1 47 ? 3.293 11.367 -4.387 1 98.25 47 GLU B O 1
ATOM 1644 N N . GLU B 1 48 ? 1.901 12.93 -3.668 1 98.19 48 GLU B N 1
ATOM 1645 C CA . GLU B 1 48 ? 2.947 13.641 -2.932 1 98.19 48 GLU B CA 1
ATOM 1646 C C . GLU B 1 48 ? 3.463 12.797 -1.767 1 98.19 48 GLU B C 1
ATOM 1648 O O . GLU B 1 48 ? 4.668 12.773 -1.5 1 98.19 48 GLU B O 1
ATOM 1653 N N . ALA B 1 49 ? 2.578 12.195 -1.075 1 98.62 49 ALA B N 1
ATOM 1654 C CA . ALA B 1 49 ? 2.979 11.305 0.017 1 98.62 49 ALA B CA 1
ATOM 1655 C C . ALA B 1 49 ? 3.852 10.164 -0.494 1 98.62 49 ALA B C 1
ATOM 1657 O O . ALA B 1 49 ? 4.848 9.805 0.14 1 98.62 49 ALA B O 1
ATOM 1658 N N . ASN B 1 50 ? 3.471 9.609 -1.614 1 98.81 50 ASN B N 1
ATOM 1659 C CA . ASN B 1 50 ? 4.262 8.555 -2.234 1 98.81 50 ASN B CA 1
ATOM 1660 C C . ASN B 1 50 ? 5.648 9.047 -2.631 1 98.81 50 ASN B C 1
ATOM 1662 O O . ASN B 1 50 ? 6.645 8.359 -2.402 1 98.81 50 ASN B O 1
ATOM 1666 N N . ASP B 1 51 ? 5.723 10.234 -3.201 1 98.5 51 ASP B N 1
ATOM 1667 C CA . ASP B 1 51 ? 6.996 10.844 -3.58 1 98.5 51 ASP B CA 1
ATOM 1668 C C . ASP B 1 51 ? 7.891 11.055 -2.357 1 98.5 51 ASP B C 1
ATOM 1670 O O . ASP B 1 51 ? 9.102 10.836 -2.422 1 98.5 51 ASP B O 1
ATOM 1674 N N . ARG B 1 52 ? 7.285 11.438 -1.283 1 98.5 52 ARG B N 1
ATOM 1675 C CA . ARG B 1 52 ? 8.047 11.648 -0.054 1 98.5 52 ARG B CA 1
ATOM 1676 C C . ARG B 1 52 ? 8.625 10.344 0.464 1 98.5 52 ARG B C 1
ATOM 1678 O O . ARG B 1 52 ? 9.75 10.32 0.982 1 98.5 52 ARG B O 1
ATOM 1685 N N . PHE B 1 53 ? 7.922 9.312 0.372 1 98.75 53 PHE B N 1
ATOM 1686 C CA . PHE B 1 53 ? 8.422 8.008 0.782 1 98.75 53 PHE B CA 1
ATOM 1687 C C . PHE B 1 53 ? 9.672 7.633 -0.011 1 98.75 53 PHE B C 1
ATOM 1689 O O . PHE B 1 53 ? 10.688 7.25 0.568 1 98.75 53 PHE B O 1
ATOM 1696 N N . TYR B 1 54 ? 9.594 7.793 -1.315 1 97.88 54 TYR B N 1
ATOM 1697 C CA . TYR B 1 54 ? 10.719 7.359 -2.131 1 97.88 54 TYR B CA 1
ATOM 1698 C C . TYR B 1 54 ? 11.883 8.336 -2.01 1 97.88 54 TYR B C 1
ATOM 1700 O O . TYR B 1 54 ? 13.047 7.941 -2.117 1 97.88 54 TYR B O 1
ATOM 1708 N N . ALA B 1 55 ? 11.609 9.641 -1.76 1 96.94 55 ALA B N 1
ATOM 1709 C CA . ALA B 1 55 ? 12.68 10.578 -1.442 1 96.94 55 ALA B CA 1
ATOM 1710 C C . ALA B 1 55 ? 13.398 10.188 -0.155 1 96.94 55 ALA B C 1
ATOM 1712 O O . ALA B 1 55 ? 14.625 10.203 -0.092 1 96.94 55 ALA B O 1
ATOM 1713 N N . ALA B 1 56 ? 12.625 9.805 0.864 1 97.19 56 ALA B N 1
ATOM 1714 C CA . ALA B 1 56 ? 13.211 9.336 2.121 1 97.19 56 ALA B CA 1
ATOM 1715 C C . ALA B 1 56 ? 14.023 8.07 1.908 1 97.19 56 ALA B C 1
ATOM 1717 O O . ALA B 1 56 ? 15.141 7.945 2.422 1 97.19 56 ALA B O 1
ATOM 1718 N N . PHE B 1 57 ? 13.469 7.168 1.134 1 96.44 57 PHE B N 1
ATOM 1719 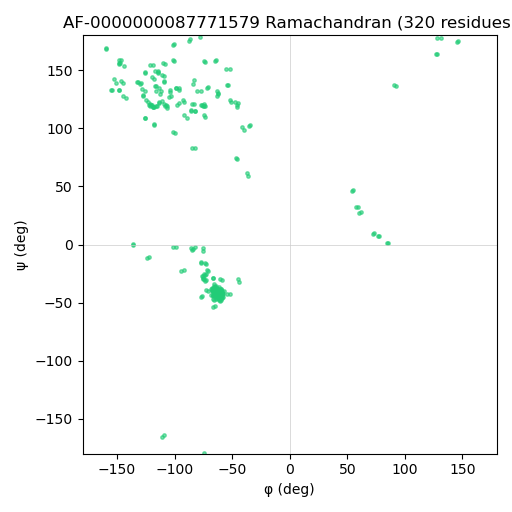C CA . PHE B 1 57 ? 14.141 5.914 0.812 1 96.44 57 PHE B CA 1
ATOM 1720 C C . PHE B 1 57 ? 15.484 6.176 0.15 1 96.44 57 PHE B C 1
ATOM 1722 O O . PHE B 1 57 ? 16.516 5.633 0.577 1 96.44 57 PHE B O 1
ATOM 1729 N N . GLN B 1 58 ? 15.531 7.086 -0.809 1 94.44 58 GLN B N 1
ATOM 1730 C CA . GLN B 1 58 ? 16.734 7.363 -1.579 1 94.44 58 GLN B CA 1
ATOM 1731 C C . GLN B 1 58 ? 17.734 8.188 -0.764 1 94.44 58 GLN B C 1
ATOM 1733 O O . GLN B 1 58 ? 18.953 8.094 -0.974 1 94.44 58 GLN B O 1
ATOM 1738 N N . SER B 1 59 ? 17.312 8.969 0.183 1 93.38 59 SER B N 1
ATOM 1739 C CA . SER B 1 59 ? 18.172 9.828 0.986 1 93.38 59 SER B CA 1
ATOM 1740 C C . SER B 1 59 ? 18.984 9.016 1.994 1 93.38 59 SER B C 1
ATOM 1742 O O . SER B 1 59 ? 20 9.484 2.514 1 93.38 59 SER B O 1
ATOM 1744 N N . GLY B 1 60 ? 18.406 7.887 2.328 1 94.25 60 GLY B N 1
ATOM 1745 C CA . GLY B 1 60 ? 19.047 7.07 3.348 1 94.25 60 GLY B CA 1
ATOM 1746 C C . GLY B 1 60 ? 18.828 7.59 4.754 1 94.25 60 GLY B C 1
ATOM 1747 O O . GLY B 1 60 ? 19.422 7.09 5.711 1 94.25 60 GLY B O 1
ATOM 1748 N N . SER B 1 61 ? 18.047 8.547 4.949 1 95.25 61 SER B N 1
ATOM 1749 C CA . SER B 1 61 ? 17.797 9.18 6.238 1 95.25 61 SER B CA 1
ATOM 1750 C C . SER B 1 61 ? 16.719 8.445 7.02 1 95.25 61 SER B C 1
ATOM 1752 O O . SER B 1 61 ? 15.547 8.453 6.629 1 95.25 61 SER B O 1
ATOM 1754 N N . LEU B 1 62 ? 17.094 7.863 8.156 1 96.44 62 LEU B N 1
ATOM 1755 C CA . LEU B 1 62 ? 16.109 7.211 9.008 1 96.44 62 LEU B CA 1
ATOM 1756 C C . LEU B 1 62 ? 15.125 8.227 9.57 1 96.44 62 LEU B C 1
ATOM 1758 O O . LEU B 1 62 ? 13.945 7.918 9.75 1 96.44 62 LEU B O 1
ATOM 1762 N N . ALA B 1 63 ? 15.625 9.367 9.875 1 97.44 63 ALA B N 1
ATOM 1763 C CA . ALA B 1 63 ? 14.75 10.43 10.367 1 97.44 63 ALA B CA 1
ATOM 1764 C C . ALA B 1 63 ? 13.672 10.766 9.336 1 97.44 63 ALA B C 1
ATOM 1766 O O . ALA B 1 63 ? 12.5 10.891 9.68 1 97.44 63 ALA B O 1
ATOM 1767 N N . ALA B 1 64 ? 14.023 10.93 8.008 1 97.5 64 ALA B N 1
ATOM 1768 C CA . ALA B 1 64 ? 13.07 11.203 6.938 1 97.5 64 ALA B CA 1
ATOM 1769 C C . ALA B 1 64 ? 12.094 10.039 6.77 1 97.5 64 ALA B C 1
ATOM 1771 O O . ALA B 1 64 ? 10.898 10.258 6.547 1 97.5 64 ALA B O 1
ATOM 1772 N N . MET B 1 65 ? 12.656 8.828 6.902 1 98.06 65 MET B N 1
ATOM 1773 C CA . MET B 1 65 ? 11.812 7.641 6.816 1 98.06 65 MET B CA 1
ATOM 1774 C C . MET B 1 65 ? 10.766 7.633 7.93 1 98.06 65 MET B C 1
ATOM 1776 O O . MET B 1 65 ? 9.594 7.352 7.684 1 98.06 65 MET B O 1
ATOM 1780 N N . GLY B 1 66 ? 11.117 7.992 9.125 1 98.31 66 GLY B N 1
ATOM 1781 C CA . GLY B 1 66 ? 10.219 8.062 10.266 1 98.31 66 GLY B CA 1
ATOM 1782 C C . GLY B 1 66 ? 9.078 9.047 10.062 1 98.31 66 GLY B C 1
ATOM 1783 O O . GLY B 1 66 ? 7.98 8.852 10.57 1 98.31 66 GLY B O 1
ATOM 1784 N N . GLU B 1 67 ? 9.336 10.055 9.297 1 98.06 67 GLU B N 1
ATOM 1785 C CA . GLU B 1 67 ? 8.344 11.102 9.086 1 98.06 67 GLU B CA 1
ATOM 1786 C C . GLU B 1 67 ? 7.242 10.641 8.141 1 98.06 67 GLU B C 1
ATOM 1788 O O . GLU B 1 67 ? 6.105 11.102 8.234 1 98.06 67 GLU B O 1
ATOM 1793 N N . VAL B 1 68 ? 7.547 9.719 7.254 1 98.56 68 VAL B N 1
ATOM 1794 C CA . VAL B 1 68 ? 6.574 9.359 6.227 1 98.56 68 VAL B CA 1
ATOM 1795 C C . VAL B 1 68 ? 5.727 8.188 6.703 1 98.56 68 VAL B C 1
ATOM 1797 O O . VAL B 1 68 ? 4.625 7.961 6.199 1 98.56 68 VAL B O 1
ATOM 1800 N N . TRP B 1 69 ? 6.234 7.395 7.688 1 98.75 69 TRP B N 1
ATOM 1801 C CA . TRP B 1 69 ? 5.492 6.25 8.203 1 98.75 69 TRP B CA 1
ATOM 1802 C C . TRP B 1 69 ? 4.5 6.684 9.281 1 98.75 69 TRP B C 1
ATOM 1804 O O . TRP B 1 69 ? 4.801 7.559 10.094 1 98.75 69 TRP B O 1
ATOM 1814 N N . GLY B 1 70 ? 3.334 6.113 9.203 1 97.81 70 GLY B N 1
ATOM 1815 C CA . GLY B 1 70 ? 2.316 6.359 10.211 1 97.81 70 GLY B CA 1
ATOM 1816 C C . GLY B 1 70 ? 2.596 5.648 11.523 1 97.81 70 GLY B C 1
ATOM 1817 O O . GLY B 1 70 ? 3.633 5.004 11.68 1 97.81 70 GLY B O 1
ATOM 1818 N N . LYS B 1 71 ? 1.646 5.898 12.383 1 95 71 LYS B N 1
ATOM 1819 C CA . LYS B 1 71 ? 1.701 5.301 13.719 1 95 71 LYS B CA 1
ATOM 1820 C C . LYS B 1 71 ? 0.617 4.242 13.883 1 95 71 LYS B C 1
ATOM 1822 O O . LYS B 1 71 ? -0.342 4.195 13.117 1 95 71 LYS B O 1
ATOM 1827 N N . GLY B 1 72 ? 0.884 3.279 14.844 1 92.5 72 GLY B N 1
ATOM 1828 C CA . GLY B 1 72 ? -0.086 2.242 15.156 1 92.5 72 GLY B CA 1
ATOM 1829 C C . GLY B 1 72 ? 0.49 0.842 15.07 1 92.5 72 GLY B C 1
ATOM 1830 O O . GLY B 1 72 ? 1.523 0.626 14.438 1 92.5 72 GLY B O 1
ATOM 1831 N N . GLU B 1 73 ? -0.229 -0.067 15.656 1 93.56 73 GLU B N 1
ATOM 1832 C CA . GLU B 1 73 ? 0.202 -1.461 15.688 1 93.56 73 GLU B CA 1
ATOM 1833 C C . GLU B 1 73 ? -0.043 -2.141 14.344 1 93.56 73 GLU B C 1
ATOM 1835 O O . GLU B 1 73 ? 0.542 -3.188 14.055 1 93.56 73 GLU B O 1
ATOM 1840 N N . HIS B 1 74 ? -0.889 -1.464 13.5 1 96.44 74 HIS B N 1
ATOM 1841 C CA . HIS B 1 74 ? -1.254 -2.076 12.234 1 96.44 74 HIS B CA 1
ATOM 1842 C C . HIS B 1 74 ? -0.214 -1.775 11.156 1 96.44 74 HIS B C 1
ATOM 1844 O O . HIS B 1 74 ? -0.31 -2.279 10.039 1 96.44 74 HIS B O 1
ATOM 1850 N N . VAL B 1 75 ? 0.793 -0.998 11.43 1 98.31 75 VAL B N 1
ATOM 1851 C CA . VAL B 1 75 ? 1.877 -0.684 10.508 1 98.31 75 VAL B CA 1
ATOM 1852 C C . VAL B 1 75 ? 2.646 -1.957 10.164 1 98.31 75 VAL B C 1
ATOM 1854 O O . VAL B 1 75 ? 3.025 -2.723 11.055 1 98.31 75 VAL B O 1
ATOM 1857 N N . GLN B 1 76 ? 2.908 -2.203 8.836 1 98.88 76 GLN B N 1
ATOM 1858 C CA . GLN B 1 76 ? 3.547 -3.439 8.391 1 98.88 76 GLN B CA 1
ATOM 1859 C C . GLN B 1 76 ? 4.406 -3.205 7.152 1 98.88 76 GLN B C 1
ATOM 1861 O O . GLN B 1 76 ? 4.195 -2.238 6.418 1 98.88 76 GLN B O 1
ATOM 1866 N N . CYS B 1 77 ? 5.316 -4.094 6.961 1 98.88 77 CYS B N 1
ATOM 1867 C CA . CYS B 1 77 ? 6.188 -4.035 5.793 1 98.88 77 CYS B CA 1
ATOM 1868 C C . CYS B 1 77 ? 6.586 -5.438 5.34 1 98.88 77 CYS B C 1
ATOM 1870 O O . CYS B 1 77 ? 6.898 -6.293 6.168 1 98.88 77 CYS B O 1
ATOM 1872 N N . ILE B 1 78 ? 6.496 -5.68 4.105 1 98.81 78 ILE B N 1
ATOM 1873 C CA . ILE B 1 78 ? 7.02 -6.879 3.461 1 98.81 78 ILE B CA 1
ATOM 1874 C C . ILE B 1 78 ? 8.086 -6.492 2.439 1 98.81 78 ILE B C 1
ATOM 1876 O O . ILE B 1 78 ? 7.77 -6.004 1.353 1 98.81 78 ILE B O 1
ATOM 1880 N N . HIS B 1 79 ? 9.336 -6.668 2.795 1 97.81 79 HIS B N 1
ATOM 1881 C CA . HIS B 1 79 ? 10.438 -6.461 1.856 1 97.81 79 HIS B CA 1
ATOM 1882 C C . HIS B 1 79 ? 10.508 -7.59 0.835 1 97.81 79 HIS B C 1
ATOM 1884 O O . HIS B 1 79 ? 9.945 -8.664 1.053 1 97.81 79 HIS B O 1
ATOM 1890 N N . PRO B 1 80 ? 11.156 -7.297 -0.395 1 95.88 80 PRO B N 1
ATOM 1891 C CA . PRO B 1 80 ? 11.242 -8.336 -1.422 1 95.88 80 PRO B CA 1
ATOM 1892 C C . PRO B 1 80 ? 11.797 -9.656 -0.88 1 95.88 80 PRO B C 1
ATOM 1894 O O . PRO B 1 80 ? 12.875 -9.68 -0.284 1 95.88 80 PRO B O 1
ATOM 1897 N N . LEU B 1 81 ? 11.039 -10.68 -1.039 1 91.94 81 LEU B N 1
ATOM 1898 C CA . LEU B 1 81 ? 11.398 -12.047 -0.694 1 91.94 81 LEU B CA 1
ATOM 1899 C C . LEU B 1 81 ? 11.383 -12.25 0.817 1 91.94 81 LEU B C 1
ATOM 1901 O O . LEU B 1 81 ? 11.836 -13.281 1.313 1 91.94 81 LEU B O 1
ATOM 1905 N N . GLY B 1 82 ? 10.891 -11.312 1.542 1 94.69 82 GLY B N 1
ATOM 1906 C CA . GLY B 1 82 ? 10.82 -11.375 2.992 1 94.69 82 GLY B CA 1
ATOM 1907 C C . GLY B 1 82 ? 9.438 -11.727 3.51 1 94.69 82 GLY B C 1
ATOM 1908 O O . GLY B 1 82 ? 8.492 -11.852 2.732 1 94.69 82 GLY B O 1
ATOM 1909 N N . GLY B 1 83 ? 9.352 -11.969 4.863 1 96.12 83 GLY B N 1
ATOM 1910 C CA . GLY B 1 83 ? 8.078 -12.102 5.551 1 96.12 83 GLY B CA 1
ATOM 1911 C C . GLY B 1 83 ? 7.508 -10.766 6.004 1 96.12 83 GLY B C 1
ATOM 1912 O O . GLY B 1 83 ? 8.125 -9.719 5.793 1 96.12 83 GLY B O 1
ATOM 1913 N N . CYS B 1 84 ? 6.352 -10.867 6.551 1 98.25 84 CYS B N 1
ATOM 1914 C CA . CYS B 1 84 ? 5.695 -9.656 7.031 1 98.25 84 CYS B CA 1
ATOM 1915 C C . CYS B 1 84 ? 6.293 -9.195 8.359 1 98.25 84 CYS B C 1
ATOM 1917 O O . CYS B 1 84 ? 6.336 -9.961 9.32 1 98.25 84 CYS B O 1
ATOM 1919 N N . ILE B 1 85 ? 6.816 -8.008 8.375 1 98.62 85 ILE B N 1
ATOM 1920 C CA . ILE B 1 85 ? 7.238 -7.324 9.586 1 98.62 85 ILE B CA 1
ATOM 1921 C C . ILE B 1 85 ? 6.102 -6.457 10.117 1 98.62 85 ILE B C 1
ATOM 1923 O O . ILE B 1 85 ? 5.594 -5.586 9.406 1 98.62 85 ILE B O 1
ATOM 1927 N N . ALA B 1 86 ? 5.742 -6.684 11.375 1 98.25 86 ALA B N 1
ATOM 1928 C CA . ALA B 1 86 ? 4.559 -6.012 11.906 1 98.25 86 ALA B CA 1
ATOM 1929 C C . ALA B 1 86 ? 4.914 -5.129 13.102 1 98.25 86 ALA B C 1
ATOM 1931 O O . ALA B 1 86 ? 5.734 -5.512 13.938 1 98.25 86 ALA B O 1
ATOM 1932 N N . GLY B 1 87 ? 4.238 -4.016 13.195 1 98.06 87 GLY B N 1
ATOM 1933 C CA . GLY B 1 87 ? 4.477 -3.029 14.234 1 98.06 87 GLY B CA 1
ATOM 1934 C C . GLY B 1 87 ? 5.508 -1.986 13.836 1 98.06 87 GLY B C 1
ATOM 1935 O O . GLY B 1 87 ? 6.559 -2.32 13.289 1 98.06 87 GLY B O 1
ATOM 1936 N N . ARG B 1 88 ? 5.215 -0.754 14.148 1 98 88 ARG B N 1
ATOM 1937 C CA . ARG B 1 88 ? 6.031 0.362 13.688 1 98 88 ARG B CA 1
ATOM 1938 C C . ARG B 1 88 ? 7.473 0.221 14.164 1 98 88 ARG B C 1
ATOM 1940 O O . ARG B 1 88 ? 8.414 0.43 13.398 1 98 88 ARG B O 1
ATOM 1947 N N . PRO B 1 89 ? 7.758 -0.192 15.469 1 98.06 89 PRO B N 1
ATOM 1948 C CA . PRO B 1 89 ? 9.156 -0.319 15.883 1 98.06 89 PRO B CA 1
ATOM 1949 C C . PRO B 1 89 ? 9.938 -1.318 15.031 1 98.06 89 PRO B C 1
ATOM 1951 O O . PRO B 1 89 ? 11.062 -1.032 14.617 1 98.06 89 PRO B O 1
ATOM 1954 N N . ALA B 1 90 ? 9.344 -2.457 14.773 1 98.44 90 ALA B N 1
ATOM 1955 C CA . ALA B 1 90 ? 10 -3.482 13.969 1 98.44 90 ALA B CA 1
ATOM 1956 C C . ALA B 1 90 ? 10.188 -3.012 12.531 1 98.44 90 ALA B C 1
ATOM 1958 O O . ALA B 1 90 ? 11.219 -3.283 11.914 1 98.44 90 ALA B O 1
ATOM 1959 N N . VAL B 1 91 ? 9.188 -2.338 11.984 1 98.75 91 VAL B N 1
ATOM 1960 C CA . VAL B 1 91 ? 9.266 -1.801 10.633 1 98.75 91 VAL B CA 1
ATOM 1961 C C . VAL B 1 91 ? 10.406 -0.79 10.539 1 98.75 91 VAL B C 1
ATOM 1963 O O . VAL B 1 91 ? 11.219 -0.846 9.617 1 98.75 91 VAL B O 1
ATOM 1966 N N . MET B 1 92 ? 10.5 0.131 11.516 1 98.19 92 MET B N 1
ATOM 1967 C CA . MET B 1 92 ? 11.555 1.145 11.484 1 98.19 92 MET B CA 1
ATOM 1968 C C . MET B 1 92 ? 12.93 0.504 11.625 1 98.19 92 MET B C 1
ATOM 1970 O O . MET B 1 92 ? 13.898 0.954 11.008 1 98.19 92 MET B O 1
ATOM 1974 N N . GLU B 1 93 ? 13.008 -0.562 12.453 1 98 93 GLU B N 1
ATOM 1975 C CA . GLU B 1 93 ? 14.273 -1.289 12.578 1 98 93 GLU B CA 1
ATOM 1976 C C . GLU B 1 93 ? 14.672 -1.926 11.25 1 98 93 GLU B C 1
ATOM 1978 O O . GLU B 1 93 ? 15.852 -1.929 10.891 1 98 93 GLU B O 1
ATOM 1983 N N . SER B 1 94 ? 13.734 -2.447 10.539 1 97.69 94 SER B N 1
ATOM 1984 C CA . SER B 1 94 ? 14.023 -3.045 9.234 1 97.69 94 SER B CA 1
ATOM 1985 C C . SER B 1 94 ? 14.516 -1.999 8.242 1 97.69 94 SER B C 1
ATOM 1987 O O . SER B 1 94 ? 15.414 -2.27 7.445 1 97.69 94 SER B O 1
ATOM 1989 N N . TRP B 1 95 ? 13.93 -0.809 8.211 1 97.44 95 TRP B N 1
ATOM 1990 C CA . TRP B 1 95 ? 14.367 0.262 7.324 1 97.44 95 TRP B CA 1
ATOM 1991 C C . TRP B 1 95 ? 15.758 0.75 7.703 1 97.44 95 TRP B C 1
ATOM 1993 O O . TRP B 1 95 ? 16.547 1.133 6.832 1 97.44 95 TRP B O 1
ATOM 2003 N N . LYS B 1 96 ? 16.047 0.799 9.047 1 96.38 96 LYS B N 1
ATOM 2004 C CA . LYS B 1 96 ? 17.406 1.156 9.477 1 96.38 96 LYS B CA 1
ATOM 2005 C C . LYS B 1 96 ? 18.438 0.253 8.828 1 96.38 96 LYS B C 1
ATOM 2007 O O . LYS B 1 96 ? 19.484 0.729 8.367 1 96.38 96 LYS B O 1
ATOM 2012 N N . MET B 1 97 ? 18.188 -1.017 8.758 1 94.62 97 MET B N 1
ATOM 2013 C CA . MET B 1 97 ? 19.094 -1.997 8.18 1 94.62 97 MET B CA 1
ATOM 2014 C C . MET B 1 97 ? 19.219 -1.787 6.672 1 94.62 97 MET B C 1
ATOM 2016 O O . MET B 1 97 ? 20.328 -1.88 6.121 1 94.62 97 MET B O 1
ATOM 2020 N N . ILE B 1 98 ? 18.219 -1.481 5.93 1 92.69 98 ILE B N 1
ATOM 2021 C CA . ILE B 1 98 ? 18.203 -1.344 4.477 1 92.69 98 ILE B CA 1
ATOM 2022 C C . ILE B 1 98 ? 18.859 -0.027 4.07 1 92.69 98 ILE B C 1
ATOM 2024 O O . ILE B 1 98 ? 19.625 0.021 3.105 1 92.69 98 ILE B O 1
ATOM 2028 N N . LEU B 1 99 ? 18.547 1.085 4.758 1 92.19 99 LEU B N 1
ATOM 2029 C CA . LEU B 1 99 ? 19.078 2.408 4.445 1 92.19 99 LEU B CA 1
ATOM 2030 C C . LEU B 1 99 ? 20.578 2.469 4.707 1 92.19 99 LEU B C 1
ATOM 2032 O O . LEU B 1 99 ? 21.297 3.25 4.074 1 92.19 99 LEU B O 1
ATOM 2036 N N . GLY B 1 100 ? 21.109 1.725 5.613 1 84.75 100 GLY B N 1
ATOM 2037 C CA . GLY B 1 100 ? 22.516 1.681 5.941 1 84.75 100 GLY B CA 1
ATOM 2038 C C . GLY B 1 100 ? 23.359 0.971 4.891 1 84.75 100 GLY B C 1
ATOM 2039 O O . GLY B 1 100 ? 24.578 1.114 4.863 1 84.75 100 GLY B O 1
ATOM 2040 N N . ALA B 1 101 ? 22.719 0.214 4.039 1 76.69 101 ALA B N 1
ATOM 2041 C CA . ALA B 1 101 ? 23.438 -0.576 3.045 1 76.69 101 ALA B CA 1
ATOM 2042 C C . ALA B 1 101 ? 23.953 0.304 1.905 1 76.69 101 ALA B C 1
ATOM 2044 O O . ALA B 1 101 ? 24.828 -0.107 1.135 1 76.69 101 ALA B O 1
ATOM 2045 N N . GLY B 1 102 ? 23.656 1.593 1.799 1 71.5 102 GLY B N 1
ATOM 2046 C CA . GLY B 1 102 ? 24.156 2.492 0.765 1 71.5 102 GLY B CA 1
ATOM 2047 C C . GLY B 1 102 ? 23.047 3.307 0.116 1 71.5 102 GLY B C 1
ATOM 2048 O O . GLY B 1 102 ? 21.875 3.156 0.458 1 71.5 102 GLY B O 1
ATOM 2049 N N . ARG B 1 103 ? 23.609 4.215 -0.86 1 72.69 103 ARG B N 1
ATOM 2050 C CA . ARG B 1 103 ? 22.703 5.105 -1.561 1 72.69 103 ARG B CA 1
ATOM 2051 C C . ARG B 1 103 ? 22.078 4.414 -2.77 1 72.69 103 ARG B C 1
ATOM 2053 O O . ARG B 1 103 ? 22.781 3.758 -3.543 1 72.69 103 ARG B O 1
ATOM 2060 N N . LEU B 1 104 ? 20.719 4.359 -2.74 1 81.06 104 LEU B N 1
ATOM 2061 C CA . LEU B 1 104 ? 19.938 3.738 -3.803 1 81.06 104 LEU B CA 1
ATOM 2062 C C . LEU B 1 104 ? 19.281 4.797 -4.684 1 81.06 104 LEU B C 1
ATOM 2064 O O . LEU B 1 104 ? 18.859 5.844 -4.191 1 81.06 104 LEU B O 1
ATOM 2068 N N . ARG B 1 105 ? 19.578 4.582 -6.051 1 88.69 105 ARG B N 1
ATOM 2069 C CA . ARG B 1 105 ? 18.781 5.379 -6.98 1 88.69 105 ARG B CA 1
ATOM 2070 C C . ARG B 1 105 ? 17.578 4.59 -7.492 1 88.69 105 ARG B C 1
ATOM 2072 O O . ARG B 1 105 ? 17.734 3.5 -8.047 1 88.69 105 ARG B O 1
ATOM 2079 N N . ILE B 1 106 ? 16.344 5.215 -7.203 1 94.62 106 ILE B N 1
ATOM 2080 C CA . ILE B 1 106 ? 15.109 4.523 -7.559 1 94.62 106 ILE B CA 1
ATOM 2081 C C . ILE B 1 106 ? 14.312 5.363 -8.555 1 94.62 106 ILE B C 1
ATOM 2083 O O . ILE B 1 106 ? 14.039 6.539 -8.305 1 94.62 106 ILE B O 1
ATOM 2087 N N . LYS B 1 107 ? 14.078 4.855 -9.727 1 95.5 107 LYS B N 1
ATOM 2088 C CA . LYS B 1 107 ? 13.102 5.395 -10.664 1 95.5 107 LYS B CA 1
ATOM 2089 C C . LYS B 1 107 ? 11.797 4.609 -10.609 1 95.5 107 LYS B C 1
ATOM 2091 O O . LYS B 1 107 ? 11.805 3.377 -10.562 1 95.5 107 LYS B O 1
ATOM 2096 N N . LEU B 1 108 ? 10.68 5.363 -10.57 1 97.56 108 LEU B N 1
ATOM 2097 C CA . LEU B 1 108 ? 9.375 4.703 -10.516 1 97.56 108 LEU B CA 1
ATOM 2098 C C . LEU B 1 108 ? 8.766 4.594 -11.914 1 97.56 108 LEU B C 1
ATOM 2100 O O . LEU B 1 108 ? 8.82 5.543 -12.695 1 97.56 108 LEU B O 1
ATOM 2104 N N . GLU B 1 109 ? 8.242 3.467 -12.234 1 97.19 109 GLU B N 1
ATOM 2105 C CA . GLU B 1 109 ? 7.469 3.213 -13.445 1 97.19 109 GLU B CA 1
ATOM 2106 C C . GLU B 1 109 ? 6.066 2.713 -13.117 1 97.19 109 GLU B C 1
ATOM 2108 O O . GLU B 1 109 ? 5.832 2.182 -12.023 1 97.19 109 GLU B O 1
ATOM 2113 N N . ASP B 1 110 ? 5.062 2.938 -14.07 1 97.5 110 ASP B N 1
ATOM 2114 C CA . ASP B 1 110 ? 3.711 2.387 -13.992 1 97.5 110 ASP B CA 1
ATOM 2115 C C . ASP B 1 110 ? 3.051 2.74 -12.664 1 97.5 110 ASP B C 1
ATOM 2117 O O . ASP B 1 110 ? 2.562 1.858 -11.953 1 97.5 110 ASP B O 1
ATOM 2121 N N . VAL B 1 111 ? 3.18 4.074 -12.266 1 98.62 111 VAL B N 1
ATOM 2122 C CA . VAL B 1 111 ? 2.611 4.547 -11.008 1 98.62 111 VAL B CA 1
ATOM 2123 C C . VAL B 1 111 ? 1.096 4.672 -11.141 1 98.62 111 VAL B C 1
ATOM 2125 O O . VAL B 1 111 ? 0.598 5.359 -12.031 1 98.62 111 VAL B O 1
ATOM 2128 N N . ARG B 1 112 ? 0.32 3.945 -10.344 1 98.38 112 ARG B N 1
ATOM 2129 C CA . ARG B 1 112 ? -1.136 4.02 -10.281 1 98.38 112 ARG B CA 1
ATOM 2130 C C . ARG B 1 112 ? -1.598 4.469 -8.898 1 98.38 112 ARG B C 1
ATOM 2132 O O . ARG B 1 112 ? -1.343 3.787 -7.898 1 98.38 112 ARG B O 1
ATOM 2139 N N . VAL B 1 113 ? -2.281 5.602 -8.805 1 98.44 113 VAL B N 1
ATOM 2140 C CA . VAL B 1 113 ? -2.701 6.219 -7.555 1 98.44 113 VAL B CA 1
ATOM 2141 C C . VAL B 1 113 ? -4.215 6.102 -7.402 1 98.44 113 VAL B C 1
ATOM 2143 O O . VAL B 1 113 ? -4.969 6.504 -8.297 1 98.44 113 VAL B O 1
ATOM 2146 N N . TYR B 1 114 ? -4.664 5.469 -6.34 1 97.31 114 TYR B N 1
ATOM 2147 C CA . TYR B 1 114 ? -6.062 5.52 -5.926 1 97.31 114 TYR B CA 1
ATOM 2148 C C . TYR B 1 114 ? -6.215 6.262 -4.602 1 97.31 114 TYR B C 1
ATOM 2150 O O . TYR B 1 114 ? -5.496 5.977 -3.641 1 97.31 114 TYR B O 1
ATOM 2158 N N . ALA B 1 115 ? -7.125 7.203 -4.625 1 94.88 115 ALA B N 1
ATOM 2159 C CA . ALA B 1 115 ? -7.398 7.957 -3.408 1 94.88 115 ALA B CA 1
ATOM 2160 C C . ALA B 1 115 ? -8.891 8.266 -3.271 1 94.88 115 ALA B C 1
ATOM 2162 O O . ALA B 1 115 ? -9.523 8.719 -4.223 1 94.88 115 ALA B O 1
ATOM 2163 N N . SER B 1 116 ? -9.484 7.895 -2.125 1 89.25 116 SER B N 1
ATOM 2164 C CA . SER B 1 116 ? -10.789 8.375 -1.676 1 89.25 116 SER B CA 1
ATOM 2165 C C . SER B 1 116 ? -10.648 9.312 -0.479 1 89.25 116 SER B C 1
ATOM 2167 O O . SER B 1 116 ? -9.562 9.836 -0.219 1 89.25 116 SER B O 1
ATOM 2169 N N . ASP B 1 117 ? -11.758 9.555 0.23 1 82.56 117 ASP B N 1
ATOM 2170 C CA . ASP B 1 117 ? -11.703 10.414 1.408 1 82.56 117 ASP B CA 1
ATOM 2171 C C . ASP B 1 117 ? -10.992 9.711 2.568 1 82.56 117 ASP B C 1
ATOM 2173 O O . ASP B 1 117 ? -10.438 10.367 3.449 1 82.56 117 ASP B O 1
ATOM 2177 N N . SER B 1 118 ? -11.023 8.422 2.414 1 83.5 118 SER B N 1
ATOM 2178 C CA . SER B 1 118 ? -10.633 7.746 3.646 1 83.5 118 SER B CA 1
ATOM 2179 C C . SER B 1 118 ? -9.68 6.59 3.363 1 83.5 118 SER B C 1
ATOM 2181 O O . SER B 1 118 ? -9.25 5.898 4.285 1 83.5 118 SER B O 1
ATOM 2183 N N . GLN B 1 119 ? -9.367 6.391 2.115 1 92.19 119 GLN B N 1
ATOM 2184 C CA . GLN B 1 119 ? -8.523 5.266 1.739 1 92.19 119 GLN B CA 1
ATOM 2185 C C . GLN B 1 119 ? -7.637 5.617 0.546 1 92.19 119 GLN B C 1
ATOM 2187 O O . GLN B 1 119 ? -8.07 6.328 -0.365 1 92.19 119 GLN B O 1
ATOM 2192 N N . ALA B 1 120 ? -6.434 5.164 0.589 1 97.44 120 ALA B N 1
ATOM 2193 C CA . ALA B 1 120 ? -5.547 5.375 -0.552 1 97.44 120 ALA B CA 1
ATOM 2194 C C . ALA B 1 120 ? -4.492 4.273 -0.64 1 97.44 120 ALA B C 1
ATOM 2196 O O . ALA B 1 120 ? -3.977 3.816 0.382 1 97.44 120 ALA B O 1
ATOM 2197 N N . PHE B 1 121 ? -4.172 3.865 -1.827 1 98.69 121 PHE B N 1
ATOM 2198 C CA . PHE B 1 121 ? -3.004 3.029 -2.068 1 98.69 121 PHE B CA 1
ATOM 2199 C C . PHE B 1 121 ? -2.389 3.336 -3.428 1 98.69 121 PHE B C 1
ATOM 2201 O O . PHE B 1 121 ? -3.053 3.893 -4.305 1 98.69 121 PHE B O 1
ATOM 2208 N N . VAL B 1 122 ? -1.127 3.055 -3.588 1 98.88 122 VAL B N 1
ATOM 2209 C CA . VAL B 1 122 ? -0.345 3.26 -4.805 1 98.88 122 VAL B CA 1
ATOM 2210 C C . VAL B 1 122 ? 0.369 1.965 -5.184 1 98.88 122 VAL B C 1
ATOM 2212 O O . VAL B 1 122 ? 0.915 1.273 -4.32 1 98.88 122 VAL B O 1
ATOM 2215 N N . THR B 1 123 ? 0.312 1.584 -6.422 1 98.81 123 THR B N 1
ATOM 2216 C CA . THR B 1 123 ? 1.197 0.559 -6.961 1 98.81 123 THR B CA 1
ATOM 2217 C C . THR B 1 123 ? 2.191 1.169 -7.945 1 98.81 123 THR B C 1
ATOM 2219 O O . THR B 1 123 ? 1.901 2.186 -8.578 1 98.81 123 THR B O 1
ATOM 2222 N N . CYS B 1 124 ? 3.348 0.653 -7.977 1 98.69 124 CYS B N 1
ATOM 2223 C CA . CYS B 1 124 ? 4.379 1.104 -8.906 1 98.69 124 CYS B CA 1
ATOM 2224 C C . CYS B 1 124 ? 5.453 0.038 -9.086 1 98.69 124 CYS B C 1
ATOM 2226 O O . CYS B 1 124 ? 5.43 -0.994 -8.406 1 98.69 124 CYS B O 1
ATOM 2228 N N . VAL B 1 125 ? 6.309 0.232 -10.07 1 98.12 125 VAL B N 1
ATOM 2229 C CA . VAL B 1 125 ? 7.527 -0.554 -10.227 1 98.12 125 VAL B CA 1
ATOM 2230 C C . VAL B 1 125 ? 8.742 0.3 -9.875 1 98.12 125 VAL B C 1
ATOM 2232 O O . VAL B 1 125 ? 8.938 1.383 -10.438 1 98.12 125 VAL B O 1
ATOM 2235 N N . GLU B 1 126 ? 9.477 -0.184 -8.852 1 97.19 126 GLU B N 1
ATOM 2236 C CA . GLU B 1 126 ? 10.758 0.414 -8.477 1 97.19 126 GLU B CA 1
ATOM 2237 C C . GLU B 1 126 ? 11.883 -0.108 -9.367 1 97.19 126 GLU B C 1
ATOM 2239 O O . GLU B 1 126 ? 12.18 -1.305 -9.367 1 97.19 126 GLU B O 1
ATOM 2244 N N . VAL B 1 127 ? 12.5 0.759 -10.164 1 95.5 127 VAL B N 1
ATOM 2245 C CA . VAL B 1 127 ? 13.617 0.378 -11.023 1 95.5 127 VAL B CA 1
ATOM 2246 C C . VAL B 1 127 ? 14.914 0.932 -10.453 1 95.5 127 VAL B C 1
ATOM 2248 O O . VAL B 1 127 ? 15.047 2.143 -10.25 1 95.5 127 VAL B O 1
ATOM 2251 N N . THR B 1 128 ? 15.805 -0.031 -10.141 1 89.81 128 THR B N 1
ATOM 2252 C CA . THR B 1 128 ? 17.109 0.374 -9.641 1 89.81 128 THR B CA 1
ATOM 2253 C C . THR B 1 128 ? 18.219 -0 -10.625 1 89.81 128 THR B C 1
ATOM 2255 O O . THR B 1 128 ? 18.109 -1.01 -11.328 1 89.81 128 THR B O 1
ATOM 2258 N N . GLU B 1 129 ? 19.078 0.957 -10.812 1 80.31 129 GLU B N 1
ATOM 2259 C CA . GLU B 1 129 ? 20.25 0.685 -11.641 1 80.31 129 GLU B CA 1
ATOM 2260 C C . GLU B 1 129 ? 21.484 0.427 -10.773 1 80.31 129 GLU B C 1
ATOM 2262 O O . GLU B 1 129 ? 21.828 1.234 -9.906 1 80.31 129 GLU B O 1
ATOM 2267 N N . SER B 1 130 ? 21.672 -0.799 -10.609 1 66.12 130 SER B N 1
ATOM 2268 C CA . SER B 1 130 ? 22.984 -1.08 -10.039 1 66.12 130 SER B CA 1
ATOM 2269 C C . SER B 1 130 ? 23.969 -1.546 -11.109 1 66.12 130 SER B C 1
ATOM 2271 O O . SER B 1 130 ? 23.578 -1.795 -12.25 1 66.12 130 SER B O 1
ATOM 2273 N N . GLY B 1 131 ? 25.391 -1.405 -10.781 1 57.41 131 GLY B N 1
ATOM 2274 C CA . GLY B 1 131 ? 26.438 -1.857 -11.672 1 57.41 131 GLY B CA 1
ATOM 2275 C C . GLY B 1 131 ? 26.188 -3.236 -12.25 1 57.41 131 GLY B C 1
ATOM 2276 O O . GLY B 1 131 ? 26.625 -3.543 -13.359 1 57.41 131 GLY B O 1
ATOM 2277 N N . GLU B 1 132 ? 25.547 -4.168 -11.695 1 57.25 132 GLU B N 1
ATOM 2278 C CA . GLU B 1 132 ? 25.422 -5.551 -12.133 1 57.25 132 GLU B CA 1
ATOM 2279 C C . GLU B 1 132 ? 24.078 -5.793 -12.82 1 57.25 132 GLU B C 1
ATOM 2281 O O . GLU B 1 132 ? 23.844 -6.871 -13.367 1 57.25 132 GLU B O 1
ATOM 2286 N N . GLY B 1 133 ? 23.219 -4.688 -12.867 1 65.81 133 GLY B N 1
ATOM 2287 C CA . GLY B 1 133 ? 21.953 -4.812 -13.578 1 65.81 133 GLY B CA 1
ATOM 2288 C C . GLY B 1 133 ? 20.828 -4.016 -12.945 1 65.81 133 GLY B C 1
ATOM 2289 O O . GLY B 1 133 ? 21.078 -3.188 -12.062 1 65.81 133 GLY B O 1
ATOM 2290 N N . ARG B 1 134 ? 19.703 -4.109 -13.781 1 77.31 134 ARG B N 1
ATOM 2291 C CA . ARG B 1 134 ? 18.5 -3.363 -13.406 1 77.31 134 ARG B CA 1
ATOM 2292 C C . ARG B 1 134 ? 17.594 -4.195 -12.516 1 77.31 134 ARG B C 1
ATOM 2294 O O . ARG B 1 134 ? 17.219 -5.32 -12.867 1 77.31 134 ARG B O 1
ATOM 2301 N N . GLY B 1 135 ? 17.516 -3.812 -11.18 1 90.81 135 GLY B N 1
ATOM 2302 C CA . GLY B 1 135 ? 16.531 -4.418 -10.297 1 90.81 135 GLY B CA 1
ATOM 2303 C C . GLY B 1 135 ? 15.125 -3.861 -10.508 1 90.81 135 GLY B C 1
ATOM 2304 O O . GLY B 1 135 ? 14.961 -2.666 -10.758 1 90.81 135 GLY B O 1
ATOM 2305 N N . ARG B 1 136 ? 14.109 -4.73 -10.625 1 95.44 136 ARG B N 1
ATOM 2306 C CA . ARG B 1 136 ? 12.711 -4.328 -10.742 1 95.44 136 ARG B CA 1
ATOM 2307 C C . ARG B 1 136 ? 11.875 -4.91 -9.602 1 95.44 136 ARG B C 1
ATOM 2309 O O . ARG B 1 136 ? 11.852 -6.125 -9.398 1 95.44 136 ARG B O 1
ATOM 2316 N N . ILE B 1 137 ? 11.289 -3.992 -8.844 1 96.94 137 ILE B N 1
ATOM 2317 C CA . ILE B 1 137 ? 10.469 -4.391 -7.707 1 96.94 137 ILE B CA 1
ATOM 2318 C C . ILE B 1 137 ? 9.055 -3.84 -7.875 1 96.94 137 ILE B C 1
ATOM 2320 O O . ILE B 1 137 ? 8.867 -2.633 -8.055 1 96.94 137 ILE B O 1
ATOM 2324 N N . ALA B 1 138 ? 8 -4.707 -7.945 1 98.38 138 ALA B N 1
ATOM 2325 C CA . ALA B 1 138 ? 6.617 -4.27 -7.801 1 98.38 138 ALA B CA 1
ATOM 2326 C C . ALA B 1 138 ? 6.312 -3.865 -6.363 1 98.38 138 ALA B C 1
ATOM 2328 O O . ALA B 1 138 ? 6.676 -4.578 -5.422 1 98.38 138 ALA B O 1
ATOM 2329 N N . ALA B 1 139 ? 5.641 -2.758 -6.184 1 98.75 139 ALA B N 1
ATOM 2330 C CA . ALA B 1 139 ? 5.387 -2.254 -4.836 1 98.75 139 ALA B CA 1
ATOM 2331 C C . ALA B 1 139 ? 3.922 -1.858 -4.668 1 98.75 139 ALA B C 1
ATOM 2333 O O . ALA B 1 139 ? 3.311 -1.309 -5.586 1 98.75 139 ALA B O 1
ATOM 2334 N N . THR B 1 140 ? 3.344 -2.15 -3.562 1 98.94 140 THR B N 1
ATOM 2335 C CA . THR B 1 140 ? 2.074 -1.655 -3.043 1 98.94 140 THR B CA 1
ATOM 2336 C C . THR B 1 140 ? 2.293 -0.8 -1.799 1 98.94 140 THR B C 1
ATOM 2338 O O . THR B 1 140 ? 2.887 -1.26 -0.821 1 98.94 140 THR B O 1
ATOM 2341 N N . ASN B 1 141 ? 1.876 0.394 -1.797 1 98.94 141 ASN B N 1
ATOM 2342 C CA . ASN B 1 141 ? 1.917 1.321 -0.67 1 98.94 141 ASN B CA 1
ATOM 2343 C C . ASN B 1 141 ? 0.514 1.71 -0.213 1 98.94 141 ASN B C 1
ATOM 2345 O O . ASN B 1 141 ? -0.257 2.287 -0.982 1 98.94 141 ASN B O 1
ATOM 2349 N N . VAL B 1 142 ? 0.173 1.406 1.009 1 98.88 142 VAL B N 1
ATOM 2350 C CA . VAL B 1 142 ? -1.122 1.767 1.575 1 98.88 142 VAL B CA 1
ATOM 2351 C C . VAL B 1 142 ? -0.961 2.953 2.521 1 98.88 142 VAL B C 1
ATOM 2353 O O . VAL B 1 142 ? -0.073 2.957 3.377 1 98.88 142 VAL B O 1
ATOM 2356 N N . PHE B 1 143 ? -1.818 3.926 2.371 1 98.5 143 PHE B N 1
ATOM 2357 C CA . PHE B 1 143 ? -1.75 5.156 3.15 1 98.5 143 PHE B CA 1
ATOM 2358 C C . PHE B 1 143 ? -2.99 5.316 4.023 1 98.5 143 PHE B C 1
ATOM 2360 O O . PHE B 1 143 ? -4.074 4.852 3.658 1 98.5 143 PHE B O 1
ATOM 2367 N N . GLU B 1 144 ? -2.807 5.93 5.09 1 95.75 144 GLU B N 1
ATOM 2368 C CA . GLU B 1 144 ? -3.865 6.309 6.02 1 95.75 144 GLU B CA 1
ATOM 2369 C C . GLU B 1 144 ? -3.766 7.785 6.398 1 95.75 144 GLU B C 1
ATOM 2371 O O . GLU B 1 144 ? -2.666 8.312 6.586 1 95.75 144 GLU B O 1
ATOM 2376 N N . ARG B 1 145 ? -4.906 8.414 6.445 1 92.62 145 ARG B N 1
ATOM 2377 C CA . ARG B 1 145 ? -4.902 9.789 6.922 1 92.62 145 ARG B CA 1
ATOM 2378 C C . ARG B 1 145 ? -4.691 9.852 8.43 1 92.62 145 ARG B C 1
ATOM 2380 O O . ARG B 1 145 ? -5.523 9.359 9.195 1 92.62 145 ARG B O 1
ATOM 2387 N N . GLN B 1 146 ? -3.58 10.312 8.898 1 91.25 146 GLN B N 1
ATOM 2388 C CA . GLN B 1 146 ? -3.254 10.547 10.297 1 91.25 146 GLN B CA 1
ATOM 2389 C C . GLN B 1 146 ? -2.842 12 10.531 1 91.25 146 GLN B C 1
ATOM 2391 O O . GLN B 1 146 ? -1.914 12.492 9.891 1 91.25 146 GLN B O 1
ATOM 2396 N N . GLY B 1 147 ? -3.551 12.68 11.43 1 87.62 147 GLY B N 1
ATOM 2397 C CA . GLY B 1 147 ? -3.205 14.07 11.703 1 87.62 147 GLY B CA 1
ATOM 2398 C C . GLY B 1 147 ? -3.283 14.961 10.484 1 87.62 147 GLY B C 1
ATOM 2399 O O . GLY B 1 147 ? -2.4 15.789 10.25 1 87.62 147 GLY B O 1
ATOM 2400 N N . GLY B 1 148 ? -4.203 14.656 9.57 1 88 148 GLY B N 1
ATOM 2401 C CA . GLY B 1 148 ? -4.438 15.508 8.422 1 88 148 GLY B CA 1
ATOM 2402 C C . GLY B 1 148 ? -3.502 15.219 7.262 1 88 148 GLY B C 1
ATOM 2403 O O . GLY B 1 148 ? -3.566 15.883 6.227 1 88 148 GLY B O 1
ATOM 2404 N N . ALA B 1 149 ? -2.633 14.273 7.383 1 93.12 149 ALA B N 1
ATOM 2405 C CA . ALA B 1 149 ? -1.687 13.93 6.324 1 93.12 149 ALA B CA 1
ATOM 2406 C C . ALA B 1 149 ? -1.775 12.445 5.973 1 93.12 149 ALA B C 1
ATOM 2408 O O . ALA B 1 149 ? -2.123 11.617 6.82 1 93.12 149 ALA B O 1
ATOM 2409 N N . TRP B 1 150 ? -1.505 12.18 4.711 1 97.12 150 TRP B N 1
ATOM 2410 C CA . TRP B 1 150 ? -1.383 10.781 4.301 1 97.12 150 TRP B CA 1
ATOM 2411 C C . TRP B 1 150 ? -0.061 10.188 4.773 1 97.12 150 TRP B C 1
ATOM 2413 O O . TRP B 1 150 ? 1.012 10.695 4.43 1 97.12 150 TRP B O 1
ATOM 2423 N N . LYS B 1 151 ? -0.155 9.141 5.609 1 98.06 151 LYS B N 1
ATOM 2424 C CA . LYS B 1 151 ? 1.01 8.43 6.129 1 98.06 151 LYS B CA 1
ATOM 2425 C C . LYS B 1 151 ? 1.027 6.98 5.652 1 98.06 151 LYS B C 1
ATOM 2427 O O . LYS B 1 151 ? -0.017 6.328 5.598 1 98.06 151 LYS B O 1
ATOM 2432 N N . LEU B 1 152 ? 2.223 6.535 5.25 1 98.81 152 LEU B N 1
ATOM 2433 C CA . LEU B 1 152 ? 2.389 5.137 4.871 1 98.81 152 LEU B CA 1
ATOM 2434 C C . LEU B 1 152 ? 2.123 4.215 6.055 1 98.81 152 LEU B C 1
ATOM 2436 O O . LEU B 1 152 ? 2.654 4.426 7.145 1 98.81 152 LEU B O 1
ATOM 2440 N N . VAL B 1 153 ? 1.214 3.16 5.887 1 98.5 153 VAL B N 1
ATOM 2441 C CA . VAL B 1 153 ? 0.957 2.234 6.984 1 98.5 153 VAL B CA 1
ATOM 2442 C C . VAL B 1 153 ? 1.28 0.809 6.547 1 98.5 153 VAL B C 1
ATOM 2444 O O . VAL B 1 153 ? 1.354 -0.102 7.375 1 98.5 153 VAL B O 1
ATOM 2447 N N . HIS B 1 154 ? 1.497 0.62 5.254 1 98.88 154 HIS B N 1
ATOM 2448 C CA . HIS B 1 154 ? 1.862 -0.699 4.75 1 98.88 154 HIS B CA 1
ATOM 2449 C C . HIS B 1 154 ? 2.633 -0.595 3.438 1 98.88 154 HIS B C 1
ATOM 2451 O O . HIS B 1 154 ? 2.271 0.196 2.562 1 98.88 154 HIS B O 1
ATOM 2457 N N . HIS B 1 155 ? 3.74 -1.288 3.266 1 98.94 155 HIS B N 1
ATOM 2458 C CA . HIS B 1 155 ? 4.555 -1.439 2.064 1 98.94 155 HIS B CA 1
ATOM 2459 C C . HIS B 1 155 ? 4.789 -2.912 1.741 1 98.94 155 HIS B C 1
ATOM 2461 O O . HIS B 1 155 ? 5.18 -3.688 2.617 1 98.94 155 HIS B O 1
ATOM 2467 N N . HIS B 1 156 ? 4.508 -3.305 0.574 1 98.94 156 HIS B N 1
ATOM 2468 C CA . HIS B 1 156 ? 4.766 -4.641 0.054 1 98.94 156 HIS B CA 1
ATOM 2469 C C . HIS B 1 156 ? 5.574 -4.586 -1.239 1 98.94 156 HIS B C 1
ATOM 2471 O O . HIS B 1 156 ? 5.066 -4.141 -2.273 1 98.94 156 HIS B O 1
ATOM 2477 N N . GLY B 1 157 ? 6.809 -4.98 -1.184 1 98.38 157 GLY B N 1
ATOM 2478 C CA . GLY B 1 157 ? 7.652 -5.078 -2.365 1 98.38 157 GLY B CA 1
ATOM 2479 C C . GLY B 1 157 ? 7.961 -6.512 -2.764 1 98.38 157 GLY B C 1
ATOM 2480 O O . GLY B 1 157 ? 8.172 -7.367 -1.902 1 98.38 157 GLY B O 1
ATOM 2481 N N . SER B 1 158 ? 7.957 -6.773 -4.039 1 98.12 158 SER B N 1
ATOM 2482 C CA . SER B 1 158 ? 8.32 -8.094 -4.551 1 98.12 158 SER B CA 1
ATOM 2483 C C . SER B 1 158 ? 8.992 -7.988 -5.918 1 98.12 158 SER B C 1
ATOM 2485 O O . SER B 1 158 ? 8.812 -6.996 -6.629 1 98.12 158 SER B O 1
ATOM 2487 N N . PRO B 1 159 ? 9.828 -9.023 -6.273 1 96.31 159 PRO B N 1
ATOM 2488 C CA . PRO B 1 159 ? 10.414 -8.992 -7.613 1 96.31 159 PRO B CA 1
ATOM 2489 C C . PRO B 1 159 ? 9.367 -8.836 -8.719 1 96.31 159 PRO B C 1
ATOM 2491 O O . PRO B 1 159 ? 8.289 -9.414 -8.633 1 96.31 159 PRO B O 1
ATOM 2494 N N . ALA B 1 160 ? 9.68 -7.973 -9.711 1 95.56 160 ALA B N 1
ATOM 2495 C CA . ALA B 1 160 ? 8.805 -7.723 -10.852 1 95.56 160 ALA B CA 1
ATOM 2496 C C . ALA B 1 160 ? 9.445 -8.203 -12.148 1 95.56 160 ALA B C 1
ATOM 2498 O O . ALA B 1 160 ? 10.672 -8.211 -12.281 1 95.56 160 ALA B O 1
ATOM 2499 N N . PRO B 1 161 ? 8.57 -8.656 -13.055 1 92.81 161 PRO B N 1
ATOM 2500 C CA . PRO B 1 161 ? 9.125 -9.07 -14.344 1 92.81 161 PRO B CA 1
ATOM 2501 C C . PRO B 1 161 ? 9.758 -7.91 -15.109 1 92.81 161 PRO B C 1
ATOM 2503 O O . PRO B 1 161 ? 9.445 -6.746 -14.844 1 92.81 161 PRO B O 1
ATOM 2506 N N . ARG B 1 162 ? 10.734 -8.227 -16.125 1 84.75 162 ARG B N 1
ATOM 2507 C CA . ARG B 1 162 ? 11.398 -7.25 -16.984 1 84.75 162 ARG B CA 1
ATOM 2508 C C . ARG B 1 162 ? 10.484 -6.797 -18.109 1 84.75 162 ARG B C 1
ATOM 2510 O O . ARG B 1 162 ? 9.633 -7.559 -18.562 1 84.75 162 ARG B O 1
#

Solvent-accessible surface area (backbone atoms only — not comparable to full-atom values): 17043 Å² total; per-residue (Å²): 128,81,78,66,76,72,79,49,57,69,57,47,50,50,50,28,52,52,24,53,74,69,65,36,59,66,62,23,50,53,39,47,52,52,49,50,52,53,44,51,52,38,37,50,53,49,50,50,39,52,50,49,43,53,51,20,57,36,67,37,36,63,71,51,42,58,70,38,42,47,85,52,72,74,20,34,33,24,50,63,63,35,58,81,34,66,20,42,70,53,35,53,52,53,47,51,60,57,32,70,74,51,83,50,63,76,46,80,40,81,76,45,81,42,43,55,88,54,34,34,41,35,37,30,31,42,37,29,76,49,100,93,43,75,48,42,28,33,34,41,38,33,36,39,77,53,96,91,36,65,16,40,35,33,42,41,34,24,58,28,63,134,130,83,80,69,77,73,79,50,57,70,57,47,50,50,49,28,52,52,24,54,74,68,64,37,59,68,62,23,49,52,38,48,52,52,49,51,51,53,44,51,52,37,36,51,52,49,51,50,41,53,51,49,43,54,52,19,57,39,66,39,38,62,70,52,42,57,70,39,43,47,84,52,73,74,20,34,33,23,51,62,62,36,57,82,35,65,21,43,71,53,35,54,53,52,49,50,59,58,32,69,74,50,83,50,61,73,47,80,40,80,75,46,79,42,44,56,88,56,36,35,39,36,38,33,31,42,37,28,74,47,100,92,43,76,48,41,28,33,34,41,39,33,37,38,76,54,95,91,36,67,17,41,35,33,40,42,34,25,59,28,63,133

Secondary structure (DSSP, 8-state):
--------HHHHHHHHHHHHHTT-HHHHHHHHHHHHHHHHHHHHHHHHHHHHHHHHHHHT-HHHHHHHB--STT-EEE-TT--EEESHHHHHHHHHHHHTT-PPPEEEEEEEEEE-SS-EEEEEEEEEEETTEEEEEEEEEEEEEETTEEEEEEEEEEE---/-----PPPHHHHHHHHHHHHHTT-HHHHHHHHHHHHHHHHHHHHHHHHHHHHHHHHHHHT-HHHHHHHB--STT-EEE-TT--EEESHHHHHHHHHHHHTT----EEEEEEEEEE-SS-EEEEEEEEEEETTEEEEEEEEEEEEEETTEEEEEEEEEEE---

Organism: Chlorella sorokiniana (NCBI:txid3076)

Sequence (324 aa):
MYGGEEVPLFRLQAQLEAAVEDEDYELAAQLRDTLQRRRFDARLAVEEANDRFYAAFQSGSLAAMGEVWGKGEHVQCIHPLGGCIAGRPAVMESWKMILGAGRLRIKLEDVRVYASDSQAFVTCVEVTESGEGRGRIAATNVFERQGGAWKLVHHHGSPAPRMYGGEEVPLFRLQAQLEAAVEDEDYELAAQLRDTLQRRRFDARLAVEEANDRFYAAFQSGSLAAMGEVWGKGEHVQCIHPLGGCIAGRPAVMESWKMILGAGRLRIKLEDVRVYASDSQAFVTCVEVTESGEGRGRIAATNVFERQGGAWKLVHHHGSPAPR

Nearest PDB structures (foldseek):
  5iep-assembly1_A  TM=7.431E-01  e=6.476E-06  synthetic construct
  3ke7-assembly1_A  TM=8.371E-01  e=3.294E-05  Parabacteroides distasonis ATCC 8503
  7o21-assembly1_B  TM=8.054E-01  e=4.668E-05  Bdellovibrio bacteriovorus HD100
  7o21-assembly1_A  TM=8.007E-01  e=4.156E-05  Bdellovibrio bacteriovorus HD100
  6w40-assembly1_B  TM=6.330E-01  e=5.054E-04  synthetic construct